Protein 6WZW (pdb70)

Solvent-accessible surface area: 12242 Å² total; per-residue (Å²): 131,94,166,111,44,57,35,132,152,23,217,61,14,52,84,62,78,38,116,3,117,20,81,95,114,9,83,72,11,121,23,170,100,31,154,56,104,116,150,150,4,3,68,122,107,0,81,2,35,124,103,88,2,5,2,25,90,149,47,13,47,0,23,153,26,4,26,0,3,42,1,55,86,99,81,51,27,181,12,35,61,97,35,195,6,156,128,48,56,82,0,2,81,0,110,103,87,6,135,59,44,54,8,0,9,1,5,0,0,8,0,0,14,49,132,45,2,125,81,32,24,126,118,73,1,92,113,59,90,81,34,40,11,2,63,14,53,102,40,30,0,0,0,0,7,104,44,0,11,54,1,15,8,3,22,7,2,5,37,24,19,0,48,17,32,70,4,11,0,121,10,15,49,44,8,0,0,1,3,77,94,101,6,96,63,45,30,32,0,12,10,5,50,77,153,36,18,38,103,28,142,70,160,58,125,12,91,16,73,91,184,125,42,60,32,57,50,32,15,89,146

Nearest PDB structures (foldseek):
  4ypu-assembly1_A  TM=9.896E-01  e=1.079E-40  Homo sapiens
  4ype-assembly1_A  TM=9.722E-01  e=3.535E-40  Homo sapiens
  4ynp-assembly1_A  TM=9.854E-01  e=1.158E-39  Homo sapiens
  4ypa-assembly2_B  TM=9.821E-01  e=1.719E-39  Homo sapiens
  6ine-assembly1_A  TM=9.785E-01  e=3.201E-39  Homo sapiens

Radius of gyration: 18.27 Å; Cα contacts (8 Å, |Δi|>4): 483; chains: 1; bounding box: 40×46×52 Å

GO terms:
  GO:0005634 nucleus (C, TAS)
  GO:0005923 bicellular tight junction (C, TAS)
  GO:0046975 histone H3K36 methyltransferase activity (F, IDA)
  GO:0005654 nucleoplasm (C, TAS)
  GO:0140938 histone H3 methyltransferase activity (F, TAS)
  GO:0005654 nucleoplasm (C, IDA)
  GO:0016604 nuclear body (C, IDA)
  GO:0005634 nucleus (C, IDA)
  GO:0140955 histone H3K36 trimethyltransferase activity (F, EXP)

Organism: Homo sapiens (NCBI:txid9606)

Sequence (221 aa):
GAMAGSYKKIRSNVYVDVKPLSGYEATTCNCKKPDDDTRRKGCVDDCLNRMMIFAECSPNTCPCGEQCCNQRIQRHEWVQCLERRFRAEEKGWGIRTKEPLKAGQFIIEYLGEVVSEQEFRNRMIEQYHNHSDHYCLNLDSGMVIDSYRMGNEARFINHSCDPNCEMQKWSVNGVYRIGLYALKDMPAGTELTYDYNFHSFNVEKQQLCKCGFEKCRGIIGGKS

Foldseek 3Di:
DDDPPDAAEDDAAAEDPDFFFPQDAAAEWPKAADPPLVAAICPDPTPCVVVQAAHDQVHYNHHPRYPRQCVVVQVADPQKDWDQDVVQGIFIFGQAKDFAFDWHGWWYAYKDFPVVVVVCCVVPVVPDPDAFWWCFDPGIIGGRPHYTHPVSRHEAAPDFQWEWDWHHYRRGTTITIGGRGIDGGPGTHHYQCLPIGDCPVDWDADPNPDPPDPGTRNDDD

Structure (mmCIF, N/CA/C/O backbone):
data_6WZW
#
_entry.id   6WZW
#
_cell.length_a   76.277
_cell.length_b   31.998
_cell.length_c   91.160
_cell.angle_alpha   90.000
_cell.angle_beta   102.341
_cell.angle_gamma   90.000
#
_symmetry.space_group_name_H-M   'C 1 2 1'
#
loop_
_entity.id
_entity.type
_entity.pdbx_description
1 polymer 'Histone-lysine N-methyltransferase ASH1L'
2 non-polymer '4-(2-HYDROXYETHYL)-1-PIPERAZINE ETHANESULFONIC ACID'
3 non-polymer S-ADENOSYLMETHIONINE
4 non-polymer 'ZINC ION'
5 non-polymer N-{[3-(3-carbamothioylphenyl)-1-{1-[(trifluoromethyl)sulfonyl]piperidin-4-yl}-1H-indol-6-yl]methyl}azetidine-3-carboxamide
6 water water
#
loop_
_atom_site.group_PDB
_atom_site.id
_atom_site.type_symbol
_atom_site.label_atom_id
_atom_site.label_alt_id
_atom_site.label_comp_id
_atom_site.label_asym_id
_atom_site.label_entity_id
_atom_site.label_seq_id
_atom_site.pdbx_PDB_ins_code
_atom_site.Cartn_x
_atom_site.Cartn_y
_atom_site.Cartn_z
_atom_site.occupancy
_atom_site.B_iso_or_equiv
_atom_site.auth_seq_id
_atom_site.auth_comp_id
_atom_site.auth_asym_id
_atom_site.auth_atom_id
_atom_site.pdbx_PDB_model_num
ATOM 1 N N . GLY A 1 1 ? 14.87437 -26.71125 16.32779 1.000 22.36101 2063 GLY A N 1
ATOM 2 C CA . GLY A 1 1 ? 14.64807 -25.28694 16.16610 1.000 26.45170 2063 GLY A CA 1
ATOM 3 C C . GLY A 1 1 ? 13.53731 -24.77863 17.05631 1.000 26.76200 2063 GLY A C 1
ATOM 4 O O . GLY A 1 1 ? 12.89441 -25.55905 17.75998 1.000 23.61761 2063 GLY A O 1
ATOM 5 N N . ALA A 1 2 ? 13.31644 -23.46731 17.02509 1.000 29.12302 2064 ALA A N 1
ATOM 6 C CA . ALA A 1 2 ? 12.27008 -22.84647 17.82198 1.000 24.76429 2064 ALA A CA 1
ATOM 7 C C . ALA A 1 2 ? 10.90246 -23.04811 17.17643 1.000 30.29177 2064 ALA A C 1
ATOM 8 O O . ALA A 1 2 ? 10.76919 -23.12327 15.94665 1.000 26.59924 2064 ALA A O 1
ATOM 10 N N . MET A 1 3 ? 9.87699 -23.13969 18.01968 1.000 25.32948 2065 MET A N 1
ATOM 11 C CA . MET A 1 3 ? 8.52384 -23.26046 17.50155 1.000 28.86946 2065 MET A CA 1
ATOM 12 C C . MET A 1 3 ? 8.05669 -21.92729 16.93336 1.000 29.24099 2065 MET A C 1
ATOM 13 O O . MET A 1 3 ? 8.53648 -20.85673 17.31439 1.000 24.77799 2065 MET A O 1
ATOM 18 N N . ALA A 1 4 ? 7.10120 -22.00749 16.00851 1.000 25.83880 2066 ALA A N 1
ATOM 19 C CA . ALA A 1 4 ? 6.57609 -20.81101 15.36723 1.000 27.65794 2066 ALA A CA 1
ATOM 20 C C . ALA A 1 4 ? 6.02212 -19.83598 16.39660 1.000 31.88515 2066 ALA A C 1
ATOM 21 O O . ALA A 1 4 ? 5.32961 -20.22410 17.34286 1.000 32.49857 2066 ALA A O 1
ATOM 23 N N . GLY A 1 5 ? 6.33340 -18.55631 16.20333 1.000 30.76919 2067 GLY A N 1
ATOM 24 C CA . GLY A 1 5 ? 5.92396 -17.54191 17.14675 1.000 36.62092 2067 GLY A CA 1
ATOM 25 C C . GLY A 1 5 ? 6.64089 -17.57734 18.47468 1.000 34.34581 2067 GLY A C 1
ATOM 26 O O . GLY A 1 5 ? 6.19690 -16.91164 19.41627 1.000 36.71152 2067 GLY A O 1
ATOM 27 N N . SER A 1 6 ? 7.72619 -18.34286 18.58959 1.000 36.89881 2068 SER A N 1
ATOM 28 C CA . SER A 1 6 ? 8.47141 -18.37959 19.83836 1.000 30.42674 2068 SER A CA 1
ATOM 29 C C . SER A 1 6 ? 9.13526 -17.03802 20.09404 1.000 28.71380 2068 SER A C 1
ATOM 30 O O . SER A 1 6 ? 9.53644 -16.32635 19.16817 1.000 28.22104 2068 SER A O 1
ATOM 33 N N . TYR A 1 7 ? 9.24918 -16.70009 21.37302 1.000 22.11639 2069 TYR A N 1
ATOM 34 C CA . TYR A 1 7 ? 10.02151 -15.54643 21.79249 1.000 19.82895 2069 TYR A CA 1
ATOM 35 C C . TYR A 1 7 ? 10.33123 -15.73444 23.26790 1.000 17.68602 2069 TYR A C 1
ATOM 36 O O . TYR A 1 7 ? 9.62264 -16.44833 23.98171 1.000 21.00831 2069 TYR A O 1
ATOM 45 N N . LYS A 1 8 ? 11.40989 -15.10461 23.71285 1.000 14.44343 2070 LYS A N 1
ATOM 46 C CA . LYS A 1 8 ? 11.77273 -15.16065 25.12131 1.000 14.29639 2070 LYS A CA 1
ATOM 47 C C . LYS A 1 8 ? 10.96963 -14.11525 25.88776 1.000 20.06260 2070 LYS A C 1
ATOM 48 O O . LYS A 1 8 ? 11.04786 -12.92151 25.58374 1.000 16.71760 2070 LYS A O 1
ATOM 54 N N . LYS A 1 9 ? 10.18851 -14.55153 26.86948 1.000 18.98867 2071 LYS A N 1
ATOM 55 C CA . LYS A 1 9 ? 9.42589 -13.61080 27.67792 1.000 17.04227 2071 LYS A CA 1
ATOM 56 C C . LYS A 1 9 ? 10.34496 -12.99587 28.72451 1.000 15.91264 2071 LYS A C 1
ATOM 57 O O . LYS A 1 9 ? 10.90722 -13.71454 29.55768 1.000 18.48563 2071 LYS A O 1
ATOM 63 N N . ILE A 1 10 ? 10.50550 -11.67330 28.68401 1.000 14.73384 2072 ILE A N 1
ATOM 64 C CA . ILE A 1 10 ? 11.36956 -10.96961 29.62313 1.000 13.73952 2072 ILE A CA 1
ATOM 65 C C . ILE A 1 10 ? 10.51560 -10.11512 30.55090 1.000 15.80147 2072 ILE A C 1
ATOM 66 O O . ILE A 1 10 ? 9.34143 -9.84425 30.29190 1.000 12.83229 2072 ILE A O 1
ATOM 71 N N . ARG A 1 11 ? 11.11476 -9.71078 31.67662 1.000 15.41124 2073 ARG A N 1
ATOM 72 C CA . ARG A 1 11 ? 10.38469 -8.93005 32.66123 1.000 12.98916 2073 ARG A CA 1
ATOM 73 C C . ARG A 1 11 ? 10.61269 -7.43573 32.52490 1.000 12.46905 2073 ARG A C 1
ATOM 74 O O . ARG A 1 11 ? 9.78179 -6.65833 32.99983 1.000 16.03295 2073 ARG A O 1
ATOM 82 N N . SER A 1 12 ? 11.72973 -7.02866 31.92597 1.000 15.03833 2074 SER A N 1
ATOM 83 C CA . SER A 1 12 ? 12.03439 -5.62563 31.68641 1.000 16.29752 2074 SER A CA 1
ATOM 84 C C . SER A 1 12 ? 13.01218 -5.56637 30.52369 1.000 17.94596 2074 SER A C 1
ATOM 85 O O . SER A 1 12 ? 13.54489 -6.59180 30.08686 1.000 17.36525 2074 SER A O 1
ATOM 88 N N . ASN A 1 13 ? 13.23548 -4.35335 30.01550 1.000 10.98249 2075 ASN A N 1
ATOM 89 C CA . ASN A 1 13 ? 14.02789 -4.20102 28.80010 1.000 13.74241 2075 ASN A CA 1
ATOM 90 C C . ASN A 1 13 ? 15.44024 -4.74311 28.98256 1.000 13.90528 2075 ASN A C 1
ATOM 91 O O . ASN A 1 13 ? 16.03641 -4.63472 30.05872 1.000 15.37039 2075 ASN A O 1
ATOM 96 N N . VAL A 1 14 ? 15.96151 -5.34501 27.92061 1.000 12.37217 2076 VAL A N 1
ATOM 97 C CA . VAL A 1 14 ? 17.33050 -5.84483 27.86168 1.000 12.42801 2076 VAL A CA 1
ATOM 98 C C . VAL A 1 14 ? 18.16133 -4.84103 27.07572 1.000 15.33836 2076 VAL A C 1
ATOM 99 O O . VAL A 1 14 ? 17.87700 -4.57115 25.90274 1.000 16.07165 2076 VAL A O 1
ATOM 103 N N . TYR A 1 15 ? 19.19100 -4.28694 27.70520 1.000 16.96206 2077 TYR A N 1
ATOM 104 C CA . TYR A 1 15 ? 20.03199 -3.28437 27.05990 1.000 16.16949 2077 TYR A CA 1
ATOM 105 C C . TYR A 1 15 ? 21.17052 -3.99051 26.33973 1.000 15.56464 2077 TYR A C 1
ATOM 106 O O . TYR A 1 15 ? 21.94673 -4.72029 26.96177 1.000 18.40534 2077 TYR A O 1
ATOM 115 N N . VAL A 1 16 ? 21.23606 -3.81573 25.01836 1.000 14.52796 2078 VAL A N 1
ATOM 116 C CA . VAL A 1 16 ? 22.23543 -4.51360 24.22452 1.000 16.89752 2078 VAL A CA 1
ATOM 117 C C . VAL A 1 16 ? 23.46587 -3.62948 24.09287 1.000 19.51598 2078 VAL A C 1
ATOM 118 O O . VAL A 1 16 ? 24.37226 -3.69627 24.92928 1.000 22.01742 2078 VAL A O 1
ATOM 122 N N . ASP A 1 17 ? 23.51258 -2.78684 23.06220 1.000 17.83184 2079 ASP A N 1
ATOM 123 C CA . ASP A 1 17 ? 24.66587 -1.91787 22.86722 1.000 22.77816 2079 ASP A CA 1
ATOM 124 C C . ASP A 1 17 ? 24.38774 -0.46428 23.22548 1.000 23.41534 2079 ASP A C 1
ATOM 125 O O . ASP A 1 17 ? 25.28958 0.37020 23.10786 1.000 26.15730 2079 ASP A O 1
ATOM 130 N N . VAL A 1 18 ? 23.17841 -0.14167 23.68056 1.000 19.90963 2080 VAL A N 1
ATOM 131 C CA . VAL A 1 18 ? 22.85341 1.19528 24.16774 1.000 24.03242 2080 VAL A CA 1
ATOM 132 C C . VAL A 1 18 ? 21.93806 1.06632 25.37699 1.000 21.39598 2080 VAL A C 1
ATOM 133 O O 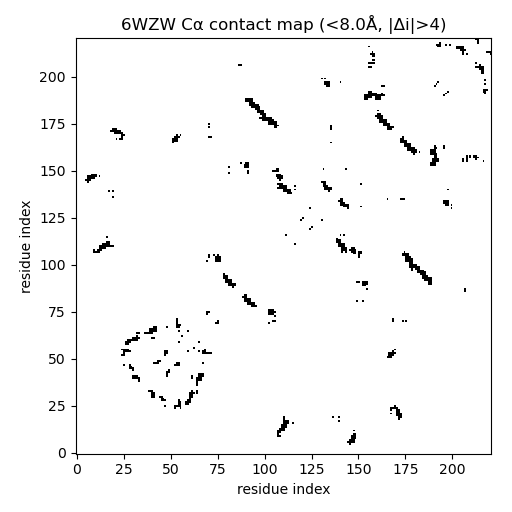. VAL A 1 18 ? 21.20862 0.08193 25.52959 1.000 19.84620 2080 VAL A O 1
ATOM 137 N N . LYS A 1 19 ? 21.97974 2.07223 26.24401 1.000 22.95495 2081 LYS A N 1
ATOM 138 C CA . LYS A 1 19 ? 21.03289 2.17457 27.33469 1.000 23.42884 2081 LYS A CA 1
ATOM 139 C C . LYS A 1 19 ? 20.34823 3.53058 27.24427 1.000 19.06350 2081 LYS A C 1
ATOM 140 O O . LYS A 1 19 ? 21.03461 4.55832 27.15050 1.000 21.44926 2081 LYS A O 1
ATOM 146 N N . PRO A 1 20 ? 19.01407 3.57611 27.23745 1.000 18.06106 2082 PRO A N 1
ATOM 147 C CA . PRO A 1 20 ? 18.29176 4.82772 26.94754 1.000 17.60586 2082 PRO A CA 1
ATOM 148 C C . PRO A 1 20 ? 18.19313 5.74515 28.16147 1.000 18.43848 2082 PRO A C 1
ATOM 149 O O . PRO A 1 20 ? 17.10452 6.08847 28.63991 1.000 14.02618 2082 PRO A O 1
ATOM 153 N N . LEU A 1 21 ? 19.34766 6.16075 28.66739 1.000 15.10034 2083 LEU A N 1
ATOM 154 C CA . LEU A 1 21 ? 19.36139 7.10695 29.77207 1.000 18.46384 2083 LEU A CA 1
ATOM 155 C C . LEU A 1 21 ? 18.65243 8.39234 29.36419 1.000 19.24308 2083 LEU A C 1
ATOM 156 O O . LEU A 1 21 ? 18.82970 8.89542 28.25085 1.000 22.18804 2083 LEU A O 1
ATOM 161 N N . SER A 1 22 ? 17.80934 8.89956 30.26218 1.000 13.82971 2084 SER A N 1
ATOM 162 C CA . SER A 1 22 ? 17.04367 10.10777 29.99705 1.000 16.45919 2084 SER A CA 1
ATOM 163 C C . SER A 1 22 ? 17.77987 11.37184 30.39206 1.000 19.22342 2084 SER A C 1
ATOM 164 O O . SER A 1 22 ? 17.41188 12.45821 29.92375 1.000 21.37941 2084 SER A O 1
ATOM 167 N N . GLY A 1 23 ? 18.78716 11.26001 31.25890 1.000 17.90777 2085 GLY A N 1
ATOM 168 C CA . GLY A 1 23 ? 19.48535 12.41106 31.78504 1.000 22.46517 2085 GLY A CA 1
ATOM 169 C C . GLY A 1 23 ? 18.75214 13.15062 32.87793 1.000 24.25595 2085 GLY A C 1
ATOM 170 O O . GLY A 1 23 ? 19.23209 14.20254 33.31963 1.000 27.89921 2085 GLY A O 1
ATOM 171 N N . TYR A 1 24 ? 17.60918 12.64039 33.33567 1.000 19.94753 2086 TYR A N 1
ATOM 172 C CA . TYR A 1 24 ? 16.77719 13.34882 34.29825 1.000 15.64667 2086 TYR A CA 1
ATOM 173 C C . TYR A 1 24 ? 16.31730 12.40985 35.40129 1.000 17.70295 2086 TYR A C 1
ATOM 174 O O . TYR A 1 24 ? 15.94005 11.26493 35.13901 1.000 18.83462 2086 TYR A O 1
ATOM 183 N N . GLU A 1 25 ? 16.34468 12.90864 36.63068 1.000 18.60977 2087 GLU A N 1
ATOM 184 C CA . GLU A 1 25 ? 15.75586 12.23035 37.77781 1.000 19.33798 2087 GLU A CA 1
ATOM 185 C C . GLU A 1 25 ? 14.73900 13.17105 38.40321 1.000 16.95568 2087 GLU A C 1
ATOM 186 O O . GLU A 1 25 ? 15.08353 14.29633 38.78115 1.000 17.20374 2087 GLU A O 1
ATOM 192 N N . ALA A 1 26 ? 13.49273 12.72336 38.49174 1.000 13.20980 2088 ALA A N 1
ATOM 193 C CA . ALA A 1 26 ? 12.45732 13.54630 39.08979 1.000 12.39082 2088 ALA A CA 1
ATOM 194 C C . ALA A 1 26 ? 12.73540 13.72329 40.57119 1.000 11.87120 2088 ALA A C 1
ATOM 195 O O . ALA A 1 26 ? 13.22443 12.80426 41.23723 1.000 13.99074 2088 ALA A O 1
ATOM 197 N N . THR A 1 27 ? 12.43111 14.90862 41.08387 1.000 11.70111 2089 THR A N 1
ATOM 198 C CA . THR A 1 27 ? 12.52977 15.16153 42.52011 1.000 10.86984 2089 THR A CA 1
ATOM 199 C C . THR A 1 27 ? 11.15322 15.60439 43.01996 1.000 11.06383 2089 THR A C 1
ATOM 200 O O . THR A 1 27 ? 10.14882 15.44954 42.32541 1.000 17.25637 2089 THR A O 1
ATOM 204 N N . THR A 1 28 ? 11.10359 16.15226 44.23671 1.000 9.90414 2090 THR A N 1
ATOM 205 C CA . THR A 1 28 ? 9.81455 16.42780 44.86845 1.000 10.95315 2090 THR A CA 1
ATOM 206 C C . THR A 1 28 ? 8.98457 17.38193 44.02220 1.000 12.74729 2090 THR A C 1
ATOM 207 O O . THR A 1 28 ? 9.46663 18.43871 43.61113 1.000 13.13343 2090 THR A O 1
ATOM 211 N N . CYS A 1 29 ? 7.72770 17.00261 43.77400 1.000 14.02073 2091 CYS A N 1
ATOM 212 C CA . CYS A 1 29 ? 6.75207 17.83053 43.08251 1.000 15.72918 2091 CYS A CA 1
ATOM 213 C C . CYS A 1 29 ? 6.01469 18.71313 44.08763 1.000 14.92376 2091 CYS A C 1
ATOM 214 O O . CYS A 1 29 ? 6.31326 18.71642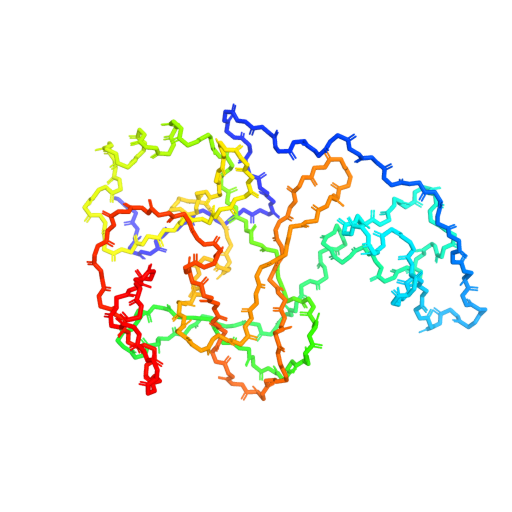 45.28465 1.000 16.74523 2091 CYS A O 1
ATOM 217 N N . ASN A 1 30 ? 5.02552 19.46724 43.59820 1.000 18.63900 2092 ASN A N 1
ATOM 218 C CA . ASN A 1 30 ? 4.24904 20.38089 44.43042 1.000 19.65810 2092 ASN A CA 1
ATOM 219 C C . ASN A 1 30 ? 2.90895 19.79832 44.86097 1.000 19.79955 2092 ASN A C 1
ATOM 220 O O . ASN A 1 30 ? 2.05327 20.53748 45.35017 1.000 19.25258 2092 ASN A O 1
ATOM 225 N N . CYS A 1 31 ? 2.71066 18.49429 44.70316 1.000 13.96948 2093 CYS A N 1
ATOM 226 C CA . CYS A 1 31 ? 1.45148 17.86904 45.07804 1.000 12.71206 2093 CYS A CA 1
ATOM 227 C C . CYS A 1 31 ? 1.34095 17.73644 46.59258 1.000 14.56404 2093 CYS A C 1
ATOM 228 O O . CYS A 1 31 ? 2.33462 17.76486 47.31971 1.000 19.56435 2093 CYS A O 1
ATOM 231 N N . LYS A 1 32 ? 0.10005 17.60383 47.06354 1.000 15.70887 2094 LYS A N 1
ATOM 232 C CA . LYS A 1 32 ? -0.19842 17.35113 48.46598 1.000 19.14174 2094 LYS A CA 1
ATOM 233 C C . LYS A 1 32 ? -0.83678 15.97325 48.61583 1.000 20.60949 2094 LYS A C 1
ATOM 234 O O . LYS A 1 32 ? -1.72895 15.60602 47.84290 1.000 19.87843 2094 LYS A O 1
ATOM 240 N N . LYS A 1 33 ? -0.37565 15.21438 49.60945 1.000 21.86230 2095 LYS A N 1
ATOM 241 C CA . LYS A 1 33 ? -0.89796 13.86921 49.84290 1.000 19.33664 2095 LYS A CA 1
ATOM 242 C C . LYS A 1 33 ? -2.31150 13.93700 50.40631 1.000 21.86275 2095 LYS A C 1
ATOM 243 O O . LYS A 1 33 ? -2.52497 14.57789 51.44816 1.000 21.55266 2095 LYS A O 1
ATOM 249 N N . PRO A 1 34 ? -3.29205 13.28980 49.78084 1.000 19.15923 2096 PRO A N 1
ATOM 250 C CA . PRO A 1 34 ? -4.65008 13.28832 50.33917 1.000 21.09025 2096 PRO A CA 1
ATOM 251 C C . PRO A 1 34 ? -4.68085 12.65564 51.72280 1.000 25.30031 2096 PRO A C 1
ATOM 252 O O . PRO A 1 34 ? -4.00363 11.65884 51.98631 1.000 23.48318 2096 PRO A O 1
ATOM 256 N N . ASP A 1 35 ? -5.47096 13.25774 52.61760 1.000 25.82128 2097 ASP A N 1
ATOM 257 C CA . ASP A 1 35 ? -5.55818 12.74506 53.98266 1.000 27.38177 2097 ASP A CA 1
ATOM 258 C C . ASP A 1 35 ? -6.26377 11.39640 54.01606 1.000 25.69476 2097 ASP A C 1
ATOM 259 O O . ASP A 1 35 ? -5.88013 10.50459 54.78288 1.000 36.58087 2097 ASP A O 1
ATOM 264 N N . ASP A 1 36 ? -7.29711 11.23566 53.19768 1.000 27.65971 2098 ASP A N 1
ATOM 265 C CA . ASP A 1 36 ? -7.93399 9.94094 52.98363 1.000 29.31675 2098 ASP A CA 1
ATOM 266 C C . ASP A 1 36 ? -7.01426 9.09076 52.11305 1.000 32.43784 2098 ASP A C 1
ATOM 267 O O . ASP A 1 36 ? -6.85162 9.36602 50.92122 1.000 29.09281 2098 ASP A O 1
ATOM 272 N N . ASP A 1 37 ? -6.40834 8.05463 52.69025 1.000 32.43315 2099 ASP A N 1
ATOM 273 C CA . ASP A 1 37 ? -5.35491 7.36765 51.95473 1.000 28.11620 2099 ASP A CA 1
ATOM 274 C C . ASP A 1 37 ? -5.88934 6.39121 50.91506 1.000 30.09393 2099 ASP A C 1
ATOM 275 O O . ASP A 1 37 ? -5.09461 5.68708 50.28756 1.000 28.68321 2099 ASP A O 1
ATOM 280 N N . THR A 1 38 ? -7.20323 6.32376 50.71507 1.000 27.38964 2100 THR A N 1
ATOM 281 C CA . THR A 1 38 ? -7.74552 5.62797 49.55676 1.000 29.42068 2100 THR A CA 1
ATOM 282 C C . THR A 1 38 ? -7.80239 6.52231 48.32531 1.000 27.72405 2100 THR A C 1
ATOM 283 O O . THR A 1 38 ? -8.16803 6.04861 47.24428 1.000 27.76451 2100 THR A O 1
ATOM 287 N N . ARG A 1 39 ? -7.43371 7.79388 48.45358 1.000 28.28467 2101 ARG A N 1
ATOM 288 C CA A ARG A 1 39 ? -7.49007 8.74006 47.34915 0.554 24.67330 2101 ARG A CA 1
ATOM 289 C CA B ARG A 1 39 ? -7.49155 8.73758 47.34821 0.446 24.68140 2101 ARG A CA 1
ATOM 290 C C . ARG A 1 39 ? -6.11019 8.92754 46.73248 1.000 22.25631 2101 ARG A C 1
ATOM 291 O O . ARG A 1 39 ? -5.11068 9.06037 47.44671 1.000 23.31213 2101 ARG A O 1
ATOM 306 N N . LYS A 1 40 ? -6.06715 8.94396 45.40157 1.000 23.37184 2102 LYS A N 1
ATOM 307 C CA . LYS A 1 40 ? -4.81219 9.08355 44.67497 1.000 19.39287 2102 LYS A CA 1
ATOM 308 C C . LYS A 1 40 ? -4.26830 10.50306 44.78890 1.000 23.47554 2102 LYS A C 1
ATOM 309 O O . LYS A 1 40 ? -5.02596 11.47678 44.79421 1.000 21.24031 2102 LYS A O 1
ATOM 315 N N . GLY A 1 41 ? -2.94108 10.61487 44.87090 1.000 19.30860 2103 GLY A N 1
ATOM 316 C CA . GLY A 1 41 ? -2.24838 11.87885 44.74827 1.000 17.91801 2103 GLY A CA 1
ATOM 317 C C . GLY A 1 41 ? -1.43156 11.90321 43.45978 1.000 17.89005 2103 GLY A C 1
ATOM 318 O O . GLY A 1 41 ? -1.31841 10.90382 42.75618 1.000 13.40357 2103 GLY A O 1
ATOM 319 N N . CYS A 1 42 ? -0.84936 13.07082 43.16679 1.000 16.81582 2104 CYS A N 1
ATOM 320 C CA . CYS A 1 42 ? -0.09695 13.29393 41.91932 1.000 13.41081 2104 CYS A CA 1
ATOM 321 C C . CYS A 1 42 ? -0.94545 12.99365 40.68606 1.000 20.09075 2104 CYS A C 1
ATOM 322 O O . CYS A 1 42 ? -0.56049 12.21868 39.80907 1.000 14.15746 2104 CYS A O 1
ATOM 325 N N . VAL A 1 43 ? -2.10642 13.63575 40.61701 1.000 16.55437 2105 VAL A N 1
ATOM 326 C CA . VAL A 1 43 ? -3.01715 13.46314 39.49463 1.000 15.72135 2105 VAL A CA 1
ATOM 327 C C . VAL A 1 43 ? -2.64162 14.42450 38.36866 1.000 16.75363 2105 VAL A C 1
ATOM 328 O O . VAL A 1 43 ? -1.45349 14.62805 38.07863 1.000 15.65802 2105 VAL A O 1
ATOM 332 N N . ASP A 1 44 ? -3.63840 15.00271 37.69884 1.000 17.61605 2106 ASP A N 1
ATOM 333 C CA . ASP A 1 44 ? -3.36800 15.61856 36.40246 1.000 20.99823 2106 ASP A CA 1
ATOM 334 C C . ASP A 1 44 ? -2.44121 16.82651 36.49989 1.000 21.86482 2106 ASP A C 1
ATOM 335 O O . ASP A 1 44 ? -1.70495 17.10252 35.54515 1.000 23.61828 2106 ASP A O 1
ATOM 340 N N . ASP A 1 45 ? -2.43166 17.53255 37.63114 1.000 20.95948 2107 ASP A N 1
ATOM 341 C CA . ASP A 1 45 ? -1.62209 18.73841 37.78792 1.000 22.84688 2107 ASP A CA 1
ATOM 342 C C . ASP A 1 45 ? -0.23577 18.48302 38.39271 1.000 22.47484 2107 ASP A C 1
ATOM 343 O O . ASP A 1 45 ? 0.46984 19.44380 38.71660 1.000 23.96863 2107 ASP A O 1
ATOM 348 N N . CYS A 1 46 ? 0.17679 17.22648 38.54447 1.000 15.30740 2108 CYS A N 1
ATOM 349 C CA . CYS A 1 46 ? 1.51120 16.93940 39.04953 1.000 14.57239 2108 CYS A CA 1
ATOM 350 C C . CYS A 1 46 ? 2.57441 17.42789 38.06916 1.000 15.90707 2108 CYS A C 1
ATOM 351 O O . CYS A 1 46 ? 2.54994 17.08384 36.88503 1.000 14.41428 2108 CYS A O 1
ATOM 354 N N . LEU A 1 47 ? 3.51764 18.23639 38.55964 1.000 14.87304 2109 LEU A N 1
ATOM 355 C CA . LEU A 1 47 ? 4.49905 18.81929 37.64529 1.000 16.62772 2109 LEU A CA 1
ATOM 356 C C . LEU A 1 47 ? 5.41745 17.76477 37.04278 1.000 18.16830 2109 LEU A C 1
ATOM 357 O O . LEU A 1 47 ? 5.92720 17.95837 35.93561 1.000 15.53071 2109 LEU A O 1
ATOM 362 N N . ASN A 1 48 ? 5.65418 16.65048 37.74535 1.000 12.93736 2110 ASN A N 1
ATOM 363 C CA . ASN A 1 48 ? 6.43041 15.58067 37.12722 1.000 12.59352 2110 ASN A CA 1
ATOM 364 C C . ASN A 1 48 ? 5.64288 14.90289 36.01167 1.000 12.53244 2110 ASN A C 1
ATOM 365 O O . ASN A 1 48 ? 6.17853 14.65566 34.92526 1.000 13.36403 2110 ASN A O 1
ATOM 370 N N . ARG A 1 49 ? 4.36380 14.61441 36.25864 1.000 11.18794 2111 ARG A N 1
ATOM 371 C CA . ARG A 1 49 ? 3.51657 14.02219 35.23645 1.000 11.49511 2111 ARG A CA 1
ATOM 372 C C . ARG A 1 49 ? 3.47402 14.89651 33.99313 1.000 12.08421 2111 ARG A C 1
ATOM 373 O O . ARG A 1 49 ? 3.45639 14.39223 32.86017 1.000 11.40115 2111 ARG A O 1
ATOM 381 N N . MET A 1 50 ? 3.49479 16.21273 34.18018 1.000 13.11656 2112 MET A N 1
ATOM 382 C CA A MET A 1 50 ? 3.34421 17.06717 33.01539 0.493 13.37980 2112 MET A CA 1
ATOM 383 C CA B MET A 1 50 ? 3.37250 17.14280 33.06107 0.507 13.38485 2112 MET A CA 1
ATOM 384 C C . MET A 1 50 ? 4.60291 17.15845 32.16092 1.000 13.32384 2112 MET A C 1
ATOM 385 O O . MET A 1 50 ? 4.51443 17.64537 31.02536 1.000 16.39321 2112 MET A O 1
ATOM 394 N N . ILE A 1 51 ? 5.74595 16.65351 32.62783 1.000 12.59646 2113 ILE A N 1
ATOM 395 C CA . ILE A 1 51 ? 6.92777 16.52005 31.77222 1.000 12.57521 2113 ILE A CA 1
ATOM 396 C C . ILE A 1 51 ? 7.20713 15.05368 31.43168 1.000 14.72844 2113 ILE A C 1
ATOM 397 O O . ILE A 1 51 ? 8.31513 14.71236 30.99887 1.000 13.22274 2113 ILE A O 1
ATOM 402 N N . PHE A 1 52 ? 6.20831 14.18796 31.606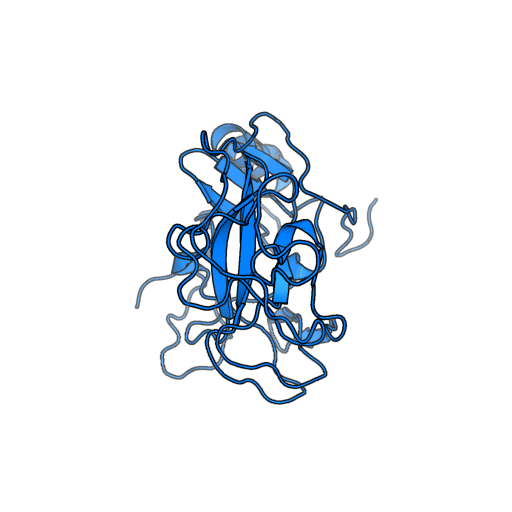15 1.000 13.16778 2114 PHE A N 1
ATOM 403 C CA . PHE A 1 52 ? 6.34293 12.75065 31.34587 1.000 13.90609 2114 PHE A CA 1
ATOM 404 C C . PHE A 1 52 ? 7.53185 12.16358 32.10259 1.000 14.47632 2114 PHE A C 1
ATOM 405 O O . PHE A 1 52 ? 8.30503 11.35078 31.58416 1.000 13.85065 2114 PHE A O 1
ATOM 413 N N . ALA A 1 53 ? 7.68739 12.59289 33.35061 1.000 11.13396 2115 ALA A N 1
ATOM 414 C CA . ALA A 1 53 ? 8.60312 11.96660 34.28718 1.000 14.68564 2115 ALA A CA 1
ATOM 415 C C . ALA A 1 53 ? 7.77553 11.32462 35.38825 1.000 12.42000 2115 ALA A C 1
ATOM 416 O O . ALA A 1 53 ? 6.93125 11.99077 35.99353 1.000 15.90267 2115 ALA A O 1
ATOM 418 N N . GLU A 1 54 ? 7.98600 10.03071 35.62175 1.000 12.34255 2116 GLU A N 1
ATOM 419 C CA . GLU A 1 54 ? 7.38100 9.40937 36.79192 1.000 11.26653 2116 GLU A CA 1
ATOM 420 C C . GLU A 1 54 ? 8.09248 9.88370 38.05155 1.000 13.47624 2116 GLU A C 1
ATOM 421 O O . GLU A 1 54 ? 9.30264 10.12062 38.05484 1.000 14.80000 2116 GLU A O 1
ATOM 427 N N . CYS A 1 55 ? 7.32255 10.02349 39.12779 1.000 11.52613 2117 CYS A N 1
ATOM 428 C CA . CYS A 1 55 ? 7.87833 10.47629 40.39786 1.000 14.65180 2117 CYS A CA 1
ATOM 429 C C . CYS A 1 55 ? 8.92576 9.49002 40.90667 1.000 13.59546 2117 CYS A C 1
ATOM 430 O O . CYS A 1 55 ? 8.92697 8.30324 40.55744 1.000 14.35722 2117 CYS A O 1
ATOM 433 N N . SER A 1 56 ? 9.85088 10.01092 41.75395 1.000 14.57210 2118 SER A N 1
ATOM 434 C CA . SER A 1 56 ? 10.82808 9.16121 42.43207 1.000 15.01248 2118 SER A CA 1
ATOM 435 C C . SER A 1 56 ? 10.33437 8.87548 43.83451 1.000 13.98905 2118 SER A C 1
ATOM 436 O O . SER A 1 56 ? 9.92814 9.81049 44.53396 1.000 13.86082 2118 SER A O 1
ATOM 439 N N . PRO A 1 57 ? 10.31697 7.61615 44.27835 1.000 13.29892 2119 PRO A N 1
ATOM 440 C CA . PRO A 1 57 ? 9.66343 7.30699 45.56093 1.000 14.34145 2119 PRO A CA 1
ATOM 441 C C . PRO A 1 57 ? 10.36282 7.88122 46.77741 1.000 13.34407 2119 PRO A C 1
ATOM 442 O O . PRO A 1 57 ? 9.70554 8.05713 47.80914 1.000 13.29454 2119 PRO A O 1
ATOM 446 N N . ASN A 1 58 ? 11.65380 8.19092 46.71950 1.000 12.06294 2120 ASN A N 1
ATOM 447 C CA . ASN A 1 58 ? 12.25440 8.74809 47.92999 1.000 12.85599 2120 ASN A CA 1
ATOM 448 C C . ASN A 1 58 ? 11.85154 10.19866 48.15150 1.000 16.25487 2120 ASN A C 1
ATOM 449 O O . ASN A 1 58 ? 11.98467 10.70335 49.27036 1.000 14.71875 2120 ASN A O 1
ATOM 454 N N . THR A 1 59 ? 11.31962 10.86109 47.12681 1.000 12.56082 2121 THR A N 1
ATOM 455 C CA . THR A 1 59 ? 11.05290 12.28766 47.18460 1.000 12.26382 2121 THR A CA 1
ATOM 456 C C . THR A 1 59 ? 9.59339 12.67025 46.95651 1.000 15.93618 2121 THR A C 1
ATOM 457 O O . THR A 1 59 ? 9.22790 13.80187 47.27112 1.000 13.73023 2121 THR A O 1
ATOM 461 N N . CYS A 1 60 ? 8.74384 11.78000 46.44386 1.000 12.94106 2122 CYS A N 1
ATOM 462 C CA . CYS A 1 60 ? 7.36763 12.19403 46.14974 1.000 12.29092 2122 CYS A CA 1
ATOM 463 C C . CYS A 1 60 ? 6.60363 12.43887 47.45203 1.000 16.13603 2122 CYS A C 1
ATOM 464 O O . CYS A 1 60 ? 6.66136 11.61500 48.37124 1.000 12.43657 2122 CYS A O 1
ATOM 467 N N . PRO A 1 61 ? 5.90310 13.57555 47.56524 1.000 15.25085 2123 PRO A N 1
ATOM 468 C CA . PRO A 1 61 ? 5.15399 13.86773 48.80074 1.000 15.07721 2123 PRO A CA 1
ATOM 469 C C . PRO A 1 61 ? 3.94319 12.97311 49.01934 1.000 14.12805 2123 PRO A C 1
ATOM 470 O O . PRO A 1 61 ? 3.42454 12.93314 50.14536 1.000 17.44602 2123 PRO A O 1
ATOM 474 N N . CYS A 1 62 ? 3.49140 12.23701 48.00570 1.000 12.87752 2124 CYS A N 1
ATOM 475 C CA . CYS A 1 62 ? 2.29814 11.41146 48.12636 1.000 11.19898 2124 CYS A CA 1
ATOM 476 C C . CYS A 1 62 ? 2.59918 9.96251 48.48345 1.000 11.96775 2124 CYS A C 1
ATOM 477 O O . CYS A 1 62 ? 1.65882 9.20531 48.74152 1.000 13.81807 2124 CYS A O 1
ATOM 480 N N . GLY A 1 63 ? 3.86612 9.55920 48.49138 1.000 12.81193 2125 GLY A N 1
ATOM 481 C CA . GLY A 1 63 ? 4.20728 8.23449 48.98529 1.000 13.49735 2125 GLY A CA 1
ATOM 482 C C . GLY A 1 63 ? 3.47650 7.14772 48.22179 1.000 17.07055 2125 GLY A C 1
ATOM 483 O O . GLY A 1 63 ? 3.41820 7.15498 46.98685 1.000 13.12487 2125 GLY A O 1
ATOM 484 N N . GLU A 1 64 ? 2.89061 6.20518 48.96436 1.000 13.87371 2126 GLU A N 1
ATOM 485 C CA . GLU A 1 64 ? 2.22157 5.06861 48.33898 1.000 14.25579 2126 GLU A CA 1
ATOM 486 C C . GLU A 1 64 ? 0.95513 5.46848 47.57979 1.000 18.01118 2126 GLU A C 1
ATOM 487 O O . GLU A 1 64 ? 0.48132 4.69739 46.73299 1.000 16.64309 2126 GLU A O 1
ATOM 493 N N . GLN A 1 65 ? 0.41396 6.66512 47.82959 1.000 14.25643 2127 GLN A N 1
ATOM 494 C CA . GLN A 1 65 ? -0.77034 7.14984 47.13647 1.000 17.09764 2127 GLN A CA 1
ATOM 495 C C . GLN A 1 65 ? -0.46227 7.83037 45.80623 1.000 14.96643 2127 GLN A C 1
ATOM 496 O O . GLN A 1 65 ? -1.39624 8.22899 45.10985 1.000 15.68526 2127 GLN A O 1
ATOM 502 N N . CYS A 1 66 ? 0.81223 7.97328 45.43443 1.000 15.18270 2128 CYS A N 1
ATOM 503 C CA . CYS A 1 66 ? 1.16751 8.54823 44.13968 1.000 12.85540 2128 CYS A CA 1
ATOM 504 C C . CYS A 1 66 ? 0.64973 7.67950 43.00068 1.000 12.23557 2128 CYS A C 1
ATOM 505 O O . CYS A 1 66 ? 0.92567 6.48035 42.95159 1.000 15.40978 2128 CYS A O 1
ATOM 508 N N . CYS A 1 67 ? -0.08116 8.28552 42.06214 1.000 11.29745 2129 CYS A N 1
ATOM 509 C CA . CYS A 1 67 ? -0.52975 7.53634 40.89590 1.000 12.45823 2129 CYS A CA 1
ATOM 510 C C . CYS A 1 67 ? 0.24500 7.92711 39.64108 1.000 13.81573 2129 CYS A C 1
ATOM 511 O O . CYS A 1 67 ? -0.16764 7.59261 38.52494 1.000 16.22239 2129 CYS A O 1
ATOM 514 N N . ASN A 1 68 ? 1.40053 8.57039 39.81375 1.000 13.74764 2130 ASN A N 1
ATOM 515 C CA . ASN A 1 68 ? 2.31446 8.90426 38.73155 1.000 11.09550 2130 ASN A CA 1
ATOM 516 C C . ASN A 1 68 ? 3.56138 8.01792 38.75092 1.000 10.85673 2130 ASN A C 1
ATOM 517 O O . ASN A 1 68 ? 4.67089 8.45083 38.41679 1.000 12.22662 2130 ASN A O 1
ATOM 522 N N . GLN A 1 69 ? 3.39827 6.75176 39.12545 1.000 12.96692 2131 GLN A N 1
ATOM 523 C CA . GLN A 1 69 ? 4.49182 5.78328 39.06837 1.000 9.51902 2131 GLN A CA 1
ATOM 524 C C . GLN A 1 69 ? 4.02767 4.49882 38.39820 1.000 11.66155 2131 GLN A C 1
ATOM 525 O O . GLN A 1 69 ? 4.40285 3.39771 38.79697 1.000 11.64772 2131 GLN A O 1
ATOM 531 N N . ARG A 1 70 ? 3.25055 4.63881 37.32078 1.000 11.71452 2132 ARG A N 1
ATOM 532 C CA . ARG A 1 70 ? 2.53366 3.50122 36.74498 1.000 12.52593 2132 ARG A CA 1
ATOM 533 C C . ARG A 1 70 ? 3.47356 2.49188 36.09604 1.000 15.95615 2132 ARG A C 1
ATOM 534 O O . ARG A 1 70 ? 3.28477 1.27242 36.25296 1.000 14.10150 2132 ARG A O 1
ATOM 542 N N . ILE A 1 71 ? 4.48529 2.96720 35.35999 1.000 14.19905 2133 ILE A N 1
ATOM 543 C CA . ILE A 1 71 ? 5.41268 2.04159 34.71254 1.000 12.56670 2133 ILE A CA 1
ATOM 544 C C . ILE A 1 71 ? 6.29156 1.35243 35.75244 1.000 14.90711 2133 ILE A C 1
ATOM 545 O O . ILE A 1 71 ? 6.43763 0.12569 35.74036 1.000 13.54005 2133 ILE A O 1
ATOM 550 N N . GLN A 1 72 ? 6.87451 2.11813 36.68340 1.000 11.97980 2134 GLN 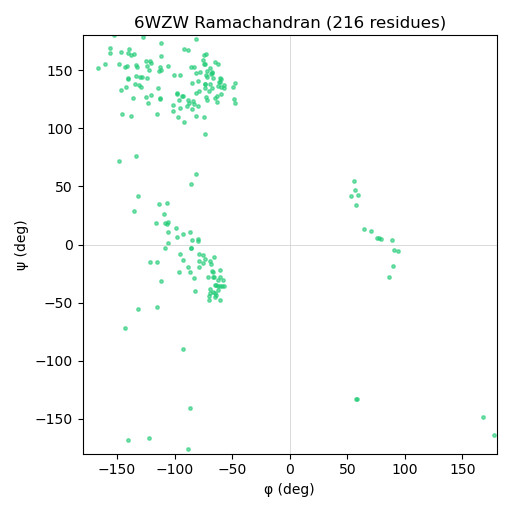A N 1
ATOM 551 C CA . GLN A 1 72 ? 7.82651 1.48656 37.59572 1.000 17.82271 2134 GLN A CA 1
ATOM 552 C C . GLN A 1 72 ? 7.13170 0.57149 38.59497 1.000 13.50411 2134 GLN A C 1
ATOM 553 O O . GLN A 1 72 ? 7.73803 -0.40151 39.05747 1.000 13.78194 2134 GLN A O 1
ATOM 559 N N . ARG A 1 73 ? 5.86995 0.84319 38.92854 1.000 13.65535 2135 ARG A N 1
ATOM 560 C CA . ARG A 1 73 ? 5.11006 -0.05071 39.78975 1.000 14.32606 2135 ARG A CA 1
ATOM 561 C C . ARG A 1 73 ? 4.45687 -1.18806 39.01780 1.000 12.63424 2135 ARG A C 1
ATOM 562 O O . ARG A 1 73 ? 3.70704 -1.97112 39.61809 1.000 13.74417 2135 ARG A O 1
ATOM 570 N N . HIS A 1 74 ? 4.70583 -1.28653 37.70888 1.000 10.92835 2136 HIS A N 1
ATOM 571 C CA . HIS A 1 74 ? 4.24134 -2.43207 36.91790 1.000 13.00855 2136 HIS A CA 1
ATOM 572 C C . HIS A 1 74 ? 2.71716 -2.55753 36.97097 1.000 12.96184 2136 HIS A C 1
ATOM 573 O O . HIS A 1 74 ? 2.16953 -3.65445 37.10745 1.000 14.65621 2136 HIS A O 1
ATOM 580 N N . GLU A 1 75 ? 2.02696 -1.42543 36.85325 1.000 12.75228 2137 GLU A N 1
ATOM 581 C CA . GLU A 1 75 ? 0.57036 -1.36893 36.99723 1.000 10.39751 2137 GLU A CA 1
ATOM 582 C C . GLU A 1 75 ? -0.13022 -1.69154 35.68096 1.000 13.33937 2137 GLU A C 1
ATOM 583 O O . GLU A 1 75 ? -1.00576 -0.96281 35.20978 1.000 14.60448 2137 GLU A O 1
ATOM 589 N N . TRP A 1 76 ? 0.25519 -2.82207 35.10118 1.000 11.00001 2138 TRP A N 1
ATOM 590 C CA . TRP A 1 76 ? -0.32975 -3.26943 33.83619 1.000 11.78011 2138 TRP A CA 1
ATOM 591 C C . TRP A 1 76 ? -1.76258 -3.74616 34.06000 1.000 16.30278 2138 TRP A C 1
ATOM 592 O O . TRP A 1 76 ? -2.10310 -4.28264 35.11680 1.000 17.52498 2138 TRP A O 1
ATOM 603 N N . VAL A 1 77 ? -2.61334 -3.57875 33.04752 1.000 14.59954 2139 VAL A N 1
ATOM 604 C CA . VAL A 1 77 ? -3.91548 -4.22141 33.15168 1.000 16.53437 2139 VAL A CA 1
ATOM 605 C C . VAL A 1 77 ? -3.69533 -5.72596 33.06291 1.000 19.10121 2139 VAL A C 1
ATOM 606 O O . VAL A 1 77 ? -2.75785 -6.20371 32.41097 1.000 19.76372 2139 VAL A O 1
ATOM 610 N N . GLN A 1 78 ? -4.51916 -6.48423 33.77765 1.000 15.36483 2140 GLN A N 1
ATOM 611 C CA . GLN A 1 78 ? -4.33581 -7.92580 33.83966 1.000 17.50974 2140 GLN A CA 1
ATOM 612 C C . GLN A 1 78 ? -5.37340 -8.67812 33.01703 1.000 23.80075 2140 GLN A C 1
ATOM 613 O O . GLN A 1 78 ? -5.56053 -9.88412 33.20906 1.000 23.15385 2140 GLN A O 1
ATOM 619 N N . CYS A 1 79 ? -6.01704 -8.00004 32.06665 1.000 20.57459 2141 CYS A N 1
ATOM 620 C CA . CYS A 1 79 ? -7.12194 -8.58439 31.31513 1.000 20.18927 2141 CYS A CA 1
ATOM 621 C C . CYS A 1 79 ? -6.81512 -8.72766 29.82970 1.000 20.66063 2141 CYS A C 1
ATOM 622 O O . CYS A 1 79 ? -7.74118 -8.88762 29.02865 1.000 21.81887 2141 CYS A O 1
ATOM 625 N N . LEU A 1 80 ? -5.54399 -8.69062 29.43967 1.000 18.81315 2142 LEU A N 1
ATOM 626 C CA . LEU A 1 80 ? -5.20340 -8.81033 28.02878 1.000 19.34862 2142 LEU A CA 1
ATOM 627 C C . LEU A 1 80 ? -5.16140 -10.27306 27.61208 1.000 16.08002 2142 LEU A C 1
ATOM 628 O O . LEU A 1 80 ? -4.88596 -11.16616 28.41814 1.000 22.35947 2142 LEU A O 1
ATOM 633 N N . GLU A 1 81 ? -5.42537 -10.51341 26.33065 1.000 15.59451 2143 GLU A N 1
ATOM 634 C CA . GLU A 1 81 ? -5.48128 -11.87118 25.81109 1.000 18.00436 2143 GLU A CA 1
ATOM 635 C C . GLU A 1 81 ? -4.98620 -11.87871 24.37519 1.000 19.31922 2143 GLU A C 1
ATOM 636 O O . GLU A 1 81 ? -5.39640 -11.02302 23.58870 1.000 18.40196 2143 GLU A O 1
ATOM 642 N N . ARG A 1 82 ? -4.10135 -12.82257 24.04264 1.000 18.88737 2144 ARG A N 1
ATOM 643 C CA A ARG A 1 82 ? -3.70895 -13.03416 22.65557 0.469 19.36598 2144 ARG A CA 1
ATOM 644 C CA B ARG A 1 82 ? -3.71073 -13.03230 22.65515 0.531 19.34925 2144 ARG A CA 1
ATOM 645 C C . ARG A 1 82 ? -4.76991 -13.86345 21.94469 1.000 20.99681 2144 ARG A C 1
ATOM 646 O O . ARG A 1 82 ? -5.26699 -14.85522 22.48602 1.000 20.51533 2144 ARG A O 1
ATOM 661 N N . PHE A 1 83 ? -5.12326 -13.45264 20.72710 1.000 18.64377 2145 PHE A N 1
ATOM 662 C CA . PHE A 1 83 ? -6.18339 -14.12908 19.99302 1.000 20.19724 2145 PHE A CA 1
ATOM 663 C C . PHE A 1 83 ? -5.87128 -14.10115 18.50202 1.000 21.53142 2145 PHE A C 1
ATOM 664 O O . PHE A 1 83 ? -5.00119 -13.36168 18.03737 1.000 20.35724 2145 PHE A O 1
ATOM 672 N N . ARG A 1 84 ? -6.58393 -14.93396 17.74891 1.000 19.67425 2146 ARG A N 1
ATOM 673 C CA . ARG A 1 84 ? -6.40001 -14.98644 16.30017 1.000 21.77545 2146 ARG A CA 1
ATOM 674 C C . ARG A 1 84 ? -7.18050 -13.84435 15.66321 1.000 23.51584 2146 ARG A C 1
ATOM 675 O O . ARG A 1 84 ? -8.41691 -13.84928 15.66249 1.000 24.39703 2146 ARG A O 1
ATOM 683 N N . ALA A 1 85 ? -6.45926 -12.86173 15.12839 1.000 21.91264 2147 ALA A N 1
ATOM 684 C CA . ALA A 1 85 ? -7.05605 -11.67769 14.52640 1.000 18.94137 2147 ALA A CA 1
ATOM 685 C C . ALA A 1 85 ? -7.16071 -11.89877 13.02148 1.000 23.56143 2147 ALA A C 1
ATOM 686 O O . ALA A 1 85 ? -6.14047 -12.06361 12.34397 1.000 23.49731 2147 ALA A O 1
ATOM 688 N N . GLU A 1 86 ? -8.38906 -11.91089 12.50940 1.000 25.12371 2148 GLU A N 1
ATOM 689 C CA . GLU A 1 86 ? -8.63491 -12.22868 11.10330 1.000 28.24713 2148 GLU A CA 1
ATOM 690 C C . GLU A 1 86 ? -7.70187 -11.46196 10.17136 1.000 21.78204 2148 GLU A C 1
ATOM 691 O O . GLU A 1 86 ? -7.67108 -10.22719 10.18304 1.000 23.68872 2148 GLU A O 1
ATOM 697 N N . GLU A 1 87 ? -6.93541 -12.21232 9.37607 1.000 21.81973 2149 GLU A N 1
ATOM 698 C CA . GLU A 1 87 ? -5.97937 -11.72561 8.38148 1.000 26.13910 2149 GLU A CA 1
ATOM 699 C C . GLU A 1 87 ? -4.81732 -10.94923 8.98400 1.000 26.65198 2149 GLU A C 1
ATOM 700 O O . GLU A 1 87 ? -4.08068 -10.28234 8.24412 1.000 20.72049 2149 GLU A O 1
ATOM 706 N N . LYS A 1 88 ? -4.62687 -11.01158 10.30069 1.000 21.78199 2150 LYS A N 1
ATOM 707 C CA . LYS A 1 88 ? -3.55758 -10.27364 10.96482 1.000 19.09885 2150 LYS A CA 1
ATOM 708 C C . LYS A 1 88 ? -2.83644 -11.14581 11.98687 1.000 19.53043 2150 LYS A C 1
ATOM 709 O O . LYS A 1 88 ? -2.32330 -10.63675 12.99009 1.000 17.81057 2150 LYS A O 1
ATOM 715 N N . GLY A 1 89 ? -2.80960 -12.45754 11.76182 1.000 22.16776 2151 GLY A N 1
ATOM 716 C CA . GLY A 1 89 ? -2.10388 -13.35350 12.66483 1.000 22.20679 2151 GLY A CA 1
ATOM 717 C C . GLY A 1 89 ? -2.63570 -13.25944 14.08149 1.000 22.63587 2151 GLY A C 1
ATOM 718 O O . GLY A 1 89 ? -3.85055 -13.27910 14.32048 1.000 20.25563 2151 GLY A O 1
ATOM 719 N N . TRP A 1 90 ? -1.71259 -13.15384 15.03586 1.000 20.13781 2152 TRP A N 1
ATOM 720 C CA . TRP A 1 90 ? -2.06793 -12.89395 16.42705 1.000 20.06847 2152 TRP A CA 1
ATOM 721 C C . TRP A 1 90 ? -2.35916 -11.41473 16.64121 1.000 16.17916 2152 TRP A C 1
ATOM 722 O O . TRP A 1 90 ? -1.68101 -10.55036 16.08757 1.000 17.84332 2152 TRP A O 1
ATOM 733 N N . GLY A 1 91 ? -3.37513 -11.13098 17.45601 1.000 14.97086 2153 GLY A N 1
ATOM 734 C CA . GLY A 1 91 ? -3.57189 -9.81069 18.01716 1.000 14.71627 2153 GLY A CA 1
ATOM 735 C C . GLY A 1 91 ? -3.71424 -9.91070 19.53230 1.000 15.23546 2153 GLY A C 1
ATOM 736 O O . GLY A 1 91 ? -3.66092 -10.99909 20.09829 1.000 16.38342 2153 GLY A O 1
ATOM 737 N N . ILE A 1 92 ? -3.87393 -8.74395 20.15721 1.000 13.89318 2154 ILE A N 1
ATOM 738 C CA . ILE A 1 92 ? -4.12792 -8.61754 21.59632 1.000 12.84715 2154 ILE A CA 1
ATOM 739 C C . ILE A 1 92 ? -5.45023 -7.89240 21.78191 1.000 16.29888 2154 ILE A C 1
ATOM 740 O O . ILE A 1 92 ? -5.64905 -6.81105 21.21436 1.000 17.61044 2154 ILE A O 1
ATOM 745 N N . ARG A 1 93 ? -6.34867 -8.47159 22.57957 1.000 14.55197 2155 ARG A N 1
ATOM 746 C CA . ARG A 1 93 ? -7.59388 -7.79740 22.92179 1.000 16.17052 2155 ARG A CA 1
ATOM 747 C C . ARG A 1 93 ? -7.70674 -7.64015 24.43213 1.000 18.17111 2155 ARG A C 1
ATOM 748 O O . ARG A 1 93 ? -7.06837 -8.36671 25.19931 1.000 19.17047 2155 ARG A O 1
ATOM 756 N N . THR A 1 94 ? -8.51727 -6.67291 24.86397 1.000 15.72070 2156 THR A N 1
ATOM 757 C CA . THR A 1 94 ? -8.77354 -6.47563 26.28987 1.000 14.41553 2156 THR A CA 1
ATOM 758 C C . THR A 1 94 ? -10.08761 -7.16502 26.62905 1.000 22.75039 2156 THR A C 1
ATOM 759 O O . THR A 1 94 ? -11.08237 -7.00040 25.91800 1.000 17.49497 2156 THR A O 1
ATOM 763 N N . LYS A 1 95 ? -10.07282 -7.98942 27.67438 1.000 19.45392 2157 LYS A N 1
ATOM 764 C CA . LYS A 1 95 ? -11.28518 -8.71273 28.03844 1.000 18.88892 2157 LYS A CA 1
ATOM 765 C C . LYS A 1 95 ? -12.27261 -7.83766 28.79584 1.000 21.91136 2157 LYS A C 1
ATOM 766 O O . LYS A 1 95 ? -13.46375 -8.16779 28.84846 1.000 23.63303 2157 LYS A O 1
ATOM 772 N N . GLU A 1 96 ? -11.81321 -6.72918 29.36330 1.000 18.84837 2158 GLU A N 1
ATOM 773 C CA . GLU A 1 96 ? -12.61965 -5.80976 30.14004 1.000 20.37732 2158 GLU A CA 1
ATOM 774 C C . GLU A 1 96 ? -12.48578 -4.40449 29.55448 1.000 19.47921 2158 GLU A C 1
ATOM 775 O O . GLU A 1 96 ? -11.51049 -4.11285 28.86154 1.000 20.03018 2158 GLU A O 1
ATOM 781 N N . PRO A 1 97 ? -13.45792 -3.53309 29.81187 1.000 19.26426 2159 PRO A N 1
ATOM 782 C CA . PRO A 1 97 ? -13.41008 -2.19394 29.20144 1.000 22.27519 2159 PRO A CA 1
ATOM 783 C C . PRO A 1 97 ? -12.26330 -1.34825 29.72893 1.000 22.20532 2159 PRO A C 1
ATOM 784 O O . PRO A 1 97 ? -11.85485 -1.45763 30.88871 1.000 19.80667 2159 PRO A O 1
ATOM 788 N N . LEU A 1 98 ? -11.74984 -0.48683 28.85192 1.000 18.25193 2160 LEU A N 1
ATOM 789 C CA . LEU A 1 98 ? -10.71058 0.47296 29.19183 1.000 15.64900 2160 LEU A CA 1
ATOM 790 C C . LEU A 1 98 ? -11.21219 1.88789 28.93597 1.000 19.24194 2160 LEU A C 1
ATOM 791 O O . LEU A 1 98 ? -12.11896 2.11035 28.13183 1.000 22.31137 2160 LEU A O 1
ATOM 796 N N . LYS A 1 99 ? -10.61059 2.85395 29.62656 1.000 18.42951 2161 LYS A N 1
ATOM 797 C CA . LYS A 1 99 ? -10.99260 4.25033 29.47584 1.000 21.86496 2161 LYS A CA 1
ATOM 798 C C . LYS A 1 99 ? -9.87738 5.04452 28.81618 1.000 21.72909 2161 LYS A C 1
ATOM 799 O O . LYS A 1 99 ? -8.68887 4.74045 28.97968 1.000 17.91757 2161 LYS A O 1
ATOM 805 N N . ALA A 1 100 ? -10.28213 6.08241 28.08384 1.000 19.81150 2162 ALA A N 1
ATOM 806 C CA . ALA A 1 100 ? -9.33010 6.98502 27.45659 1.000 21.71038 2162 ALA A CA 1
ATOM 807 C C . ALA A 1 100 ? -8.27453 7.45115 28.45513 1.000 15.88125 2162 ALA A C 1
ATOM 808 O O . ALA A 1 100 ? -8.58587 7.83472 29.58591 1.000 20.16032 2162 ALA A O 1
ATOM 810 N N . GLY A 1 101 ? -7.01577 7.44106 28.01480 1.000 17.61514 2163 GLY A N 1
ATOM 811 C CA . GLY A 1 101 ? -5.91348 7.89923 28.81675 1.000 18.46205 2163 GLY A CA 1
ATOM 812 C C . GLY A 1 101 ? -5.27736 6.82886 29.67431 1.000 16.60124 2163 GLY A C 1
ATOM 813 O O . GLY A 1 101 ? -4.13518 7.00001 30.10411 1.000 21.92995 2163 GLY A O 1
ATOM 814 N N . GLN A 1 102 ? -5.97664 5.72399 29.89996 1.000 14.75380 2164 GLN A N 1
ATOM 815 C CA . GLN A 1 102 ? -5.51089 4.67808 30.80375 1.000 19.98825 2164 GLN A CA 1
ATOM 816 C C . GLN A 1 102 ? -4.19974 4.05460 30.33176 1.000 19.86939 2164 GLN A C 1
ATOM 817 O O . GLN A 1 102 ? -4.03435 3.72700 29.15327 1.000 17.46714 2164 GLN A O 1
ATOM 823 N N . PHE A 1 103 ? -3.28090 3.86196 31.27469 1.000 16.69487 2165 PHE A N 1
ATOM 824 C CA . PHE A 1 103 ? -2.10563 3.03228 31.04102 1.000 12.11001 2165 PHE A CA 1
ATOM 825 C C . PHE A 1 103 ? -2.52584 1.56996 30.91988 1.000 14.57180 2165 PHE A C 1
ATOM 826 O O . PHE A 1 103 ? -3.36711 1.07747 31.68042 1.000 17.86454 2165 PHE A O 1
ATOM 834 N N . ILE A 1 104 ? -1.93723 0.86742 29.96301 1.000 11.56210 2166 ILE A N 1
ATOM 835 C CA . ILE A 1 104 ? -2.31255 -0.51098 29.66567 1.000 9.25361 2166 ILE A CA 1
ATOM 836 C C . ILE A 1 104 ? -1.16922 -1.47572 29.94720 1.000 11.23323 2166 ILE A C 1
ATOM 837 O O . ILE A 1 104 ? -1.32827 -2.44340 30.69728 1.000 14.66879 2166 ILE A O 1
ATOM 842 N N . ILE A 1 105 ? 0.00463 -1.22332 29.37301 1.000 11.53938 2167 ILE A N 1
ATOM 843 C CA . ILE A 1 105 ? 1.10992 -2.16297 29.48545 1.000 10.15199 2167 ILE A CA 1
ATOM 844 C C . ILE A 1 105 ? 2.38017 -1.46125 29.02852 1.000 11.98273 2167 ILE A C 1
ATOM 845 O O . ILE A 1 105 ? 2.32853 -0.53168 28.21448 1.000 14.61748 2167 ILE A O 1
ATOM 850 N N . GLU A 1 106 ? 3.51887 -1.88379 29.56161 1.000 13.24096 2168 GLU A N 1
ATOM 851 C CA . GLU A 1 106 ? 4.81251 -1.44075 29.05506 1.000 13.27024 2168 GLU A CA 1
ATOM 852 C C . GLU A 1 106 ? 5.23018 -2.30449 27.87118 1.000 16.60544 2168 GLU A C 1
ATOM 853 O O . GLU A 1 106 ? 5.03845 -3.52389 27.87599 1.000 15.74951 2168 GLU A O 1
ATOM 859 N N . TYR A 1 107 ? 5.79637 -1.66752 26.84656 1.000 12.91248 2169 TYR A N 1
ATOM 860 C CA . TYR A 1 107 ? 6.33132 -2.39227 25.70360 1.000 12.76271 2169 TYR A CA 1
ATOM 861 C C . TYR A 1 107 ? 7.77497 -2.77797 26.00590 1.000 13.11461 2169 TYR A C 1
ATOM 862 O O . TYR A 1 107 ? 8.60143 -1.90292 26.28248 1.000 13.14425 2169 TYR A O 1
ATOM 871 N N . LEU A 1 108 ? 8.07487 -4.08159 25.97101 1.000 12.83136 2170 LEU A N 1
ATOM 872 C CA . LEU A 1 108 ? 9.39245 -4.59733 26.32173 1.000 13.41580 2170 LEU A CA 1
ATOM 873 C C . LEU A 1 108 ? 10.12786 -5.18222 25.11939 1.000 13.07560 2170 LEU A C 1
ATOM 874 O O . LEU A 1 108 ? 9.51929 -5.66798 24.16288 1.000 14.67880 2170 LEU A O 1
ATOM 879 N N . GLY A 1 109 ? 11.45186 -5.15790 25.18964 1.000 14.39387 2171 GLY A N 1
ATOM 880 C CA . GLY A 1 109 ? 12.24887 -5.81528 24.17371 1.000 11.62712 2171 GLY A CA 1
ATOM 881 C C . GLY A 1 109 ? 13.71911 -5.59343 24.42698 1.000 13.88808 2171 GLY A C 1
ATOM 882 O O . GLY A 1 109 ? 14.12441 -5.21771 25.53239 1.000 13.87018 2171 GLY A O 1
ATOM 883 N N . GLU A 1 110 ? 14.51785 -5.85762 23.39812 1.000 12.32760 2172 GLU A N 1
ATOM 884 C CA . GLU A 1 110 ? 15.94477 -5.55013 23.42296 1.000 15.17602 2172 GLU A CA 1
ATOM 885 C C . GLU A 1 110 ? 16.16152 -4.13005 22.91825 1.000 14.43341 2172 GLU A C 1
ATOM 886 O O . GLU A 1 110 ? 15.73989 -3.78960 21.80863 1.000 14.69741 2172 GLU A O 1
ATOM 892 N N . VAL A 1 111 ? 16.81307 -3.30304 23.72399 1.000 12.08626 2173 VAL A N 1
ATOM 893 C CA . VAL A 1 111 ? 17.14189 -1.93748 23.32229 1.000 13.23669 2173 VAL A CA 1
ATOM 894 C C . VAL A 1 111 ? 18.45118 -1.98935 22.54770 1.000 17.98959 2173 VAL A C 1
ATOM 895 O O . VAL A 1 111 ? 19.47821 -2.41471 23.08392 1.000 14.99648 2173 VAL A O 1
ATOM 899 N N . VAL A 1 112 ? 18.40132 -1.60925 21.26863 1.000 17.06000 2174 VAL A N 1
ATOM 900 C CA . VAL A 1 112 ? 19.55041 -1.68764 20.37595 1.000 13.89384 2174 VAL A CA 1
ATOM 901 C C . VAL A 1 112 ? 19.69274 -0.37502 19.62690 1.000 15.16490 2174 VAL A C 1
ATOM 902 O O . VAL A 1 112 ? 18.71436 0.34302 19.39499 1.000 16.27919 2174 VAL A O 1
ATOM 906 N N . SER A 1 113 ? 20.92769 -0.06985 19.23656 1.000 16.80208 2175 SER A N 1
ATOM 907 C CA . SER A 1 113 ? 21.15633 1.03353 18.32363 1.000 15.34722 2175 SER A CA 1
ATOM 908 C C . SER A 1 113 ? 20.51761 0.71576 16.97695 1.000 15.40650 2175 SER A C 1
ATOM 909 O O . SER A 1 113 ? 20.28587 -0.44670 16.62916 1.000 17.42004 2175 SER A O 1
ATOM 912 N N . GLU A 1 114 ? 20.21801 1.76961 16.21315 1.000 15.36508 2176 GLU A N 1
ATOM 913 C CA . GLU A 1 114 ? 19.76912 1.55035 14.84091 1.000 14.75476 2176 GLU A CA 1
ATOM 914 C C . GLU A 1 114 ? 20.81277 0.79057 14.03815 1.000 19.74537 2176 GLU A C 1
ATOM 915 O O . GLU A 1 114 ? 20.46540 -0.03780 13.18841 1.000 19.18254 2176 GLU A O 1
ATOM 921 N N . GLN A 1 115 ? 22.09773 1.04330 14.29657 1.000 20.08739 2177 GLN A N 1
ATOM 922 C CA . GLN A 1 115 ? 23.13630 0.28429 13.60276 1.000 21.54408 2177 GLN A CA 1
ATOM 923 C C . GLN A 1 115 ? 23.01719 -1.20802 13.90877 1.000 18.67775 2177 GLN A C 1
ATOM 924 O O . GLN A 1 115 ? 23.01812 -2.04490 12.99770 1.000 17.23928 2177 GLN A O 1
ATOM 930 N N . GLU A 1 116 ? 22.88081 -1.56012 15.19101 1.000 16.55467 2178 GLU A N 1
ATOM 931 C CA . GLU A 1 116 ? 22.72321 -2.96612 15.55783 1.000 16.15171 2178 GLU A CA 1
ATOM 932 C C . GLU A 1 116 ? 21.45416 -3.56073 14.95321 1.000 19.32655 2178 GLU A C 1
ATOM 933 O O . GLU A 1 116 ? 21.45278 -4.71523 14.50245 1.000 17.45252 2178 GLU A O 1
ATOM 939 N N . PHE A 1 117 ? 20.35976 -2.79440 14.92994 1.000 17.87702 2179 PHE A N 1
ATOM 940 C CA . PHE A 1 117 ? 19.13389 -3.34919 14.36718 1.000 15.48734 2179 PHE A CA 1
ATOM 941 C C . PHE A 1 117 ? 19.27848 -3.59107 12.87047 1.000 15.18328 2179 PHE A C 1
ATOM 942 O O . PHE A 1 117 ? 18.82448 -4.61957 12.35724 1.000 17.77177 2179 PHE A O 1
ATOM 950 N N . ARG A 1 118 ? 19.91525 -2.66400 12.15603 1.000 19.21282 2180 ARG A N 1
ATOM 951 C CA . ARG A 1 118 ? 20.11214 -2.87095 10.72474 1.000 24.08514 2180 ARG A CA 1
ATOM 952 C C . ARG A 1 118 ? 20.97082 -4.10226 10.46928 1.000 20.62026 2180 ARG A C 1
ATOM 953 O O . ARG A 1 118 ? 20.75586 -4.82874 9.48984 1.000 20.14934 2180 ARG A O 1
ATOM 961 N N . ASN A 1 119 ? 21.94937 -4.34690 11.34351 1.000 19.94935 2181 ASN A N 1
ATOM 962 C CA . ASN A 1 119 ? 22.76938 -5.55243 11.25234 1.000 22.24129 2181 ASN A CA 1
ATOM 963 C C . ASN A 1 119 ? 21.93064 -6.80404 11.47950 1.000 22.87551 2181 ASN A C 1
ATOM 964 O O . ASN A 1 119 ? 22.07740 -7.80226 10.76203 1.000 21.42415 2181 ASN A O 1
ATOM 969 N N . ARG A 1 120 ? 21.04125 -6.76456 12.47621 1.000 16.27350 2182 ARG A N 1
ATOM 970 C CA . ARG A 1 120 ? 20.13682 -7.88188 12.73057 1.000 16.80858 2182 ARG A CA 1
ATOM 971 C C . ARG A 1 120 ? 19.16194 -8.09834 11.57754 1.000 16.32885 2182 ARG A C 1
ATOM 972 O O . ARG A 1 120 ? 18.78633 -9.24098 11.29355 1.000 19.76128 2182 ARG A O 1
ATOM 980 N N . MET A 1 121 ? 18.72597 -7.02009 10.92571 1.000 16.13264 2183 MET A N 1
ATOM 981 C CA . MET A 1 121 ? 17.82695 -7.16208 9.78616 1.000 17.03670 2183 MET A CA 1
ATOM 982 C C . MET A 1 121 ? 18.51850 -7.87686 8.63351 1.000 21.59530 2183 MET A C 1
ATOM 983 O O . MET A 1 121 ? 17.94273 -8.78149 8.0193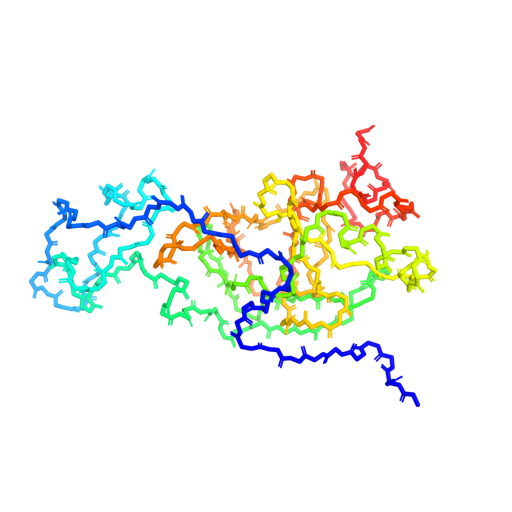7 1.000 21.22599 2183 MET A O 1
ATOM 988 N N . ILE A 1 122 ? 19.75789 -7.48391 8.33094 1.000 22.89175 2184 ILE A N 1
ATOM 989 C CA . ILE A 1 122 ? 20.49711 -8.11024 7.23881 1.000 22.65011 2184 ILE A CA 1
ATOM 990 C C . ILE A 1 122 ? 20.78183 -9.56825 7.55753 1.000 22.00694 2184 ILE A C 1
ATOM 991 O O . ILE A 1 122 ? 20.65661 -10.44565 6.69649 1.000 25.53806 2184 ILE A O 1
ATOM 996 N N . GLU A 1 123 ? 21.15486 -9.85648 8.80128 1.000 19.89066 2185 GLU A N 1
ATOM 997 C CA . GLU A 1 123 ? 21.60298 -11.20010 9.12806 1.000 22.34851 2185 GLU A CA 1
ATOM 998 C C . GLU A 1 123 ? 20.45208 -12.15643 9.42007 1.000 31.23668 2185 GLU A C 1
ATOM 999 O O . GLU A 1 123 ? 20.58700 -13.36220 9.18562 1.000 30.05233 2185 GLU A O 1
ATOM 1005 N N . GLN A 1 124 ? 19.32286 -11.65716 9.92446 1.000 29.72716 2186 GLN A N 1
ATOM 1006 C CA . GLN A 1 124 ? 18.26173 -12.54907 10.38206 1.000 28.52663 2186 GLN A CA 1
ATOM 1007 C C . GLN A 1 124 ? 16.88490 -12.16335 9.85480 1.000 30.14442 2186 GLN A C 1
ATOM 1008 O O . GLN A 1 124 ? 16.20462 -12.97523 9.21727 1.000 31.12311 2186 GLN A O 1
ATOM 1014 N N . TYR A 1 125 ? 16.47114 -10.92398 10.10742 1.000 23.40475 2187 TYR A N 1
ATOM 1015 C CA . TYR A 1 125 ? 15.06248 -10.55775 10.02088 1.000 24.02959 2187 TYR A CA 1
ATOM 1016 C C . TYR A 1 125 ? 14.56447 -10.32433 8.59801 1.000 21.75532 2187 TYR A C 1
ATOM 1017 O O . TYR A 1 125 ? 13.34846 -10.28287 8.39722 1.000 20.86451 2187 TYR A O 1
ATOM 1026 N N . HIS A 1 126 ? 15.45594 -10.17877 7.61340 1.000 21.98582 2188 HIS A N 1
ATOM 1027 C CA . HIS A 1 126 ? 15.05027 -9.64357 6.31118 1.000 25.09843 2188 HIS A CA 1
ATOM 1028 C C . HIS A 1 126 ? 13.94507 -10.46200 5.64913 1.000 29.10207 2188 HIS A C 1
ATOM 1029 O O . HIS A 1 126 ? 13.12700 -9.90217 4.90899 1.000 30.68261 2188 HIS A O 1
ATOM 1036 N N . ASN A 1 127 ? 13.89466 -11.77219 5.89249 1.000 26.82160 2189 ASN A N 1
ATOM 1037 C CA . ASN A 1 127 ? 12.88947 -12.62394 5.26792 1.000 25.57269 2189 ASN A CA 1
ATOM 1038 C C . ASN A 1 127 ? 11.78507 -13.05932 6.22670 1.000 27.08447 2189 ASN A C 1
ATOM 1039 O O . ASN A 1 127 ? 10.98928 -13.93494 5.87763 1.000 27.62978 2189 ASN A O 1
ATOM 1044 N N . HIS A 1 128 ? 11.70819 -12.47891 7.42046 1.000 19.60106 2190 HIS A N 1
ATOM 1045 C CA . HIS A 1 128 ? 10.60062 -12.79053 8.30752 1.000 20.12547 2190 HIS A CA 1
ATOM 1046 C C . HIS A 1 128 ? 9.29860 -12.23045 7.75985 1.000 16.22917 2190 HIS A C 1
ATOM 1047 O O . HIS A 1 128 ? 9.27982 -11.21211 7.06711 1.000 18.60947 2190 HIS A O 1
ATOM 1054 N N . SER A 1 129 ? 8.19276 -12.88958 8.10992 1.000 17.40975 2191 SER A N 1
ATOM 1055 C CA . SER A 1 129 ? 6.87501 -12.45613 7.66648 1.000 24.14064 2191 SER A CA 1
ATOM 1056 C C . SER A 1 129 ? 6.18934 -11.52936 8.65551 1.000 18.94063 2191 SER A C 1
ATOM 1057 O O . SER A 1 129 ? 5.17877 -10.91145 8.30265 1.000 20.05256 2191 SER A O 1
ATOM 1060 N N . ASP A 1 130 ? 6.69727 -11.44092 9.88334 1.000 18.34356 2192 ASP A N 1
ATOM 1061 C CA . ASP A 1 130 ? 6.19488 -10.52619 10.89669 1.000 18.04810 2192 ASP A CA 1
ATOM 1062 C C . ASP A 1 130 ? 7.36988 -9.75745 11.47351 1.000 16.28289 2192 ASP A C 1
ATOM 1063 O O . ASP A 1 130 ? 8.46697 -10.30474 11.60639 1.000 15.59400 2192 ASP A O 1
ATOM 1068 N N . HIS A 1 131 ? 7.14265 -8.49025 11.79869 1.000 16.02537 2193 HIS A N 1
ATOM 1069 C CA . HIS A 1 131 ? 8.19661 -7.59725 12.25225 1.000 14.69894 2193 HIS A CA 1
ATOM 1070 C C . HIS A 1 131 ? 7.84977 -7.00079 13.60962 1.000 14.39190 2193 HIS A C 1
ATOM 1071 O O . HIS A 1 131 ? 6.67494 -6.89480 13.98052 1.000 14.77457 2193 HIS A O 1
ATOM 1078 N N . TYR A 1 132 ? 8.89146 -6.63282 14.36186 1.000 14.29609 2194 TYR A N 1
ATOM 1079 C CA . TYR A 1 132 ? 8.74998 -6.34128 15.79337 1.000 11.72249 2194 TYR A CA 1
ATOM 1080 C C . TYR A 1 132 ? 9.75667 -5.26235 16.20414 1.000 15.85490 2194 TYR A C 1
ATOM 1081 O O . TYR A 1 132 ? 10.72639 -5.51652 16.91247 1.000 16.28487 2194 TYR A O 1
ATOM 1090 N N . CYS A 1 133 ? 9.53181 -4.01294 15.79429 1.000 11.74879 2195 CYS A N 1
ATOM 1091 C CA . CYS A 1 133 ? 10.51740 -2.97657 16.10348 1.000 15.74227 2195 CYS A CA 1
ATOM 1092 C C . CYS A 1 133 ? 9.82290 -1.64722 16.36150 1.000 16.86620 2195 CYS A C 1
ATOM 1093 O O . CYS A 1 133 ? 9.28440 -1.02045 15.43929 1.000 14.38645 2195 CYS A O 1
ATOM 1096 N N . LEU A 1 134 ? 9.89051 -1.19775 17.60833 1.000 13.87245 2196 LEU A N 1
ATOM 1097 C CA . LEU A 1 134 ? 9.26238 0.03870 18.04111 1.000 12.29862 2196 LEU A CA 1
ATOM 1098 C C . LEU A 1 134 ? 10.31162 1.13603 18.10464 1.000 16.39901 2196 LEU A C 1
ATOM 1099 O O . LEU A 1 134 ? 11.47536 0.88167 18.42432 1.000 15.38735 2196 LEU A O 1
ATOM 1104 N N . ASN A 1 135 ? 9.90457 2.36087 17.78750 1.000 13.62193 2197 ASN A N 1
ATOM 1105 C CA . ASN A 1 135 ? 10.83500 3.45972 17.97883 1.000 12.66721 2197 ASN A CA 1
ATOM 1106 C C . ASN A 1 135 ? 10.98304 3.75294 19.47218 1.000 17.67971 2197 ASN A C 1
ATOM 1107 O O . ASN A 1 135 ? 10.18871 3.30409 20.29990 1.000 17.80189 2197 ASN A O 1
ATOM 1112 N N . LEU A 1 136 ? 12.02924 4.49931 19.81415 1.000 16.04535 2198 LEU A N 1
ATOM 1113 C CA . LEU A 1 136 ? 12.33381 4.76103 21.21975 1.000 14.19775 2198 LEU A CA 1
ATOM 1114 C C . LEU A 1 136 ? 12.85843 6.17942 21.38244 1.000 20.97315 2198 LEU A C 1
ATOM 1115 O O . LEU A 1 136 ? 12.16477 7.05338 21.91009 1.000 25.18811 2198 LEU A O 1
ATOM 1120 N N . ASP A 1 137 ? 14.07690 6.42033 20.91939 1.000 19.72689 2199 ASP A N 1
ATOM 1121 C CA . ASP A 1 137 ? 14.63278 7.76447 20.87542 1.000 25.11096 2199 ASP A CA 1
ATOM 1122 C C . ASP A 1 137 ? 15.65686 7.80527 19.74953 1.000 25.81345 2199 ASP A C 1
ATOM 1123 O O . ASP A 1 137 ? 15.87893 6.80770 19.05808 1.000 24.57096 2199 ASP A O 1
ATOM 1128 N N . SER A 1 138 ? 16.27203 8.97340 19.56083 1.000 23.71369 2200 SER A N 1
ATOM 1129 C CA . SER A 1 138 ? 17.26860 9.14923 18.50800 1.000 22.04887 2200 SER A CA 1
ATOM 1130 C C . SER A 1 138 ? 18.29408 8.02172 18.52755 1.000 20.14595 2200 SER A C 1
ATOM 1131 O O . SER A 1 138 ? 18.90002 7.73390 19.56049 1.000 23.99468 2200 SER A O 1
ATOM 1134 N N . GLY A 1 139 ? 18.45706 7.36061 17.38547 1.000 21.79458 2201 GLY A N 1
ATOM 1135 C CA . GLY A 1 139 ? 19.49094 6.35879 17.23062 1.000 23.03670 2201 GLY A CA 1
ATOM 1136 C C . GLY A 1 139 ? 19.24193 5.01571 17.88655 1.000 18.63439 2201 GLY A C 1
ATOM 1137 O O . GLY A 1 139 ? 20.13515 4.16540 17.85340 1.000 18.53788 2201 GLY A O 1
ATOM 1138 N N . MET A 1 140 ? 18.06323 4.77216 18.45914 1.000 15.06803 2202 MET A N 1
ATOM 1139 C CA . MET A 1 140 ? 17.83554 3.49388 19.12030 1.000 15.83117 2202 MET A CA 1
ATOM 1140 C C . MET A 1 140 ? 16.37209 3.08648 19.00846 1.000 18.18778 2202 MET A C 1
ATOM 1141 O O . MET A 1 140 ? 15.48106 3.92407 18.85300 1.000 18.33901 2202 MET A O 1
ATOM 1146 N N . VAL A 1 141 ? 16.14088 1.77341 19.10622 1.000 15.80539 2203 VAL A N 1
ATOM 1147 C CA . VAL A 1 141 ? 14.82676 1.16086 18.92890 1.000 12.14066 2203 VAL A CA 1
ATOM 1148 C C . VAL A 1 141 ? 14.65929 0.04665 19.95914 1.000 15.02132 2203 VAL A C 1
ATOM 1149 O O . VAL A 1 141 ? 15.62396 -0.41334 20.57133 1.000 16.79789 2203 VAL A O 1
ATOM 1153 N N . ILE A 1 142 ? 13.41492 -0.40331 20.13677 1.000 16.71277 2204 ILE A N 1
ATOM 1154 C CA . ILE A 1 142 ? 13.12706 -1.62492 20.88469 1.000 12.10931 2204 ILE A CA 1
ATOM 1155 C C . ILE A 1 142 ? 12.86510 -2.74499 19.88429 1.000 13.22713 2204 ILE A C 1
ATOM 1156 O O . ILE A 1 142 ? 11.89509 -2.69041 19.11849 1.000 15.86534 2204 ILE A O 1
ATOM 1161 N N . ASP A 1 143 ? 13.74346 -3.75069 19.88671 1.000 11.15317 2205 ASP A N 1
ATOM 1162 C CA . ASP A 1 143 ? 13.65228 -4.92992 19.02529 1.000 13.02214 2205 ASP A CA 1
ATOM 1163 C C . ASP A 1 143 ? 12.99217 -6.04556 19.82843 1.000 12.58705 2205 ASP A C 1
ATOM 1164 O O . ASP A 1 143 ? 13.59050 -6.57103 20.76727 1.000 15.53899 2205 ASP A O 1
ATOM 1169 N N . SER A 1 144 ? 11.75244 -6.40554 19.48435 1.000 14.02305 2206 SER A N 1
ATOM 1170 C CA . SER A 1 144 ? 11.10337 -7.52965 20.14886 1.000 11.40013 2206 SER A CA 1
ATOM 1171 C C . SER A 1 144 ? 10.95364 -8.73811 19.23043 1.000 13.93386 2206 SER A C 1
ATOM 1172 O O . SER A 1 144 ? 10.06411 -9.56488 19.43608 1.000 15.65189 2206 SER A O 1
ATOM 1175 N N . TYR A 1 145 ? 11.82427 -8.86287 18.22185 1.000 13.85617 2207 TYR A N 1
ATOM 1176 C CA . TYR A 1 145 ? 11.79089 -10.05168 17.36685 1.000 12.19026 2207 TYR A CA 1
ATOM 1177 C C . TYR A 1 145 ? 12.12329 -11.30751 18.15829 1.000 14.15088 2207 TYR A C 1
ATOM 1178 O O . TYR A 1 145 ? 11.60413 -12.38967 17.86460 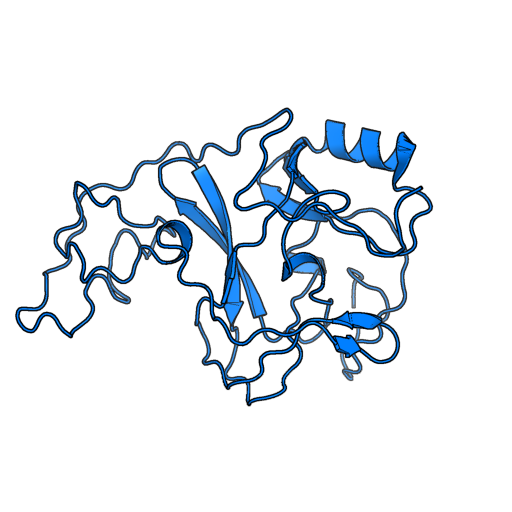1.000 15.47651 2207 TYR A O 1
ATOM 1187 N N . ARG A 1 146 ? 13.01903 -11.19036 19.14422 1.000 13.48439 2208 ARG A N 1
ATOM 1188 C CA . ARG A 1 146 ? 13.51355 -12.33718 19.89881 1.000 11.93977 2208 ARG A CA 1
ATOM 1189 C C . ARG A 1 146 ? 13.06704 -12.35503 21.34723 1.000 14.05245 2208 ARG A C 1
ATOM 1190 O O . ARG A 1 146 ? 12.90007 -13.43590 21.91185 1.000 17.23874 2208 ARG A O 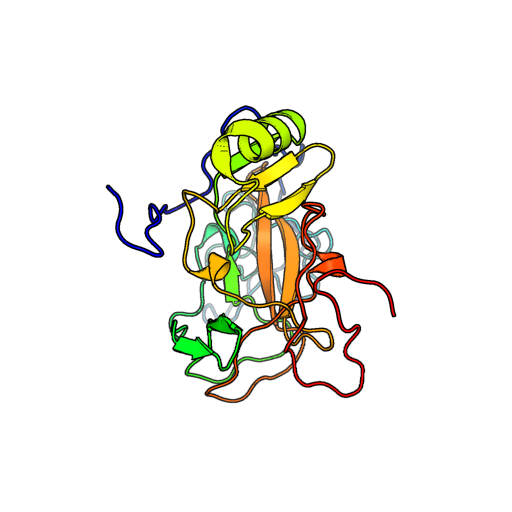1
ATOM 1198 N N . MET A 1 147 ? 12.88772 -11.18936 21.95967 1.000 15.44779 2209 MET A N 1
ATOM 1199 C CA . MET A 1 147 ? 12.60419 -11.07563 23.38544 1.000 16.63237 2209 MET A CA 1
ATOM 1200 C C . MET A 1 147 ? 11.57653 -9.97966 23.61104 1.000 16.17106 2209 MET A C 1
ATOM 1201 O O . MET A 1 147 ? 11.62469 -8.94100 22.95313 1.000 15.01366 2209 MET A O 1
ATOM 1206 N N . GLY A 1 148 ? 10.67610 -10.18480 24.56560 1.000 15.37878 2210 GLY A N 1
ATOM 1207 C CA . GLY A 1 148 ? 9.71604 -9.12843 24.85052 1.000 15.62119 2210 GLY A CA 1
ATOM 1208 C C . GLY A 1 148 ? 8.58933 -9.61058 25.72879 1.000 13.13027 2210 GLY A C 1
ATOM 1209 O O . GLY A 1 148 ? 8.77641 -10.48244 26.58708 1.000 14.69194 2210 GLY A O 1
ATOM 1210 N N . ASN A 1 149 ? 7.41660 -9.01397 25.52064 1.000 12.51018 2211 ASN A N 1
ATOM 1211 C CA . ASN A 1 149 ? 6.21675 -9.38748 26.25526 1.000 12.80023 2211 ASN A CA 1
ATOM 1212 C C . ASN A 1 149 ? 5.02957 -9.37131 25.29386 1.000 16.07433 2211 ASN A C 1
ATOM 1213 O O . ASN A 1 149 ? 5.18403 -9.31128 24.06359 1.000 13.44164 2211 ASN A O 1
ATOM 1218 N N . GLU A 1 150 ? 3.81808 -9.44702 25.84851 1.000 13.78132 2212 GLU A N 1
ATOM 1219 C CA . GLU A 1 150 ? 2.68774 -9.67242 24.95797 1.000 14.38553 2212 GLU A CA 1
ATOM 1220 C C . GLU A 1 150 ? 2.33059 -8.43680 24.14837 1.000 14.50356 2212 GLU A C 1
ATOM 1221 O O . GLU A 1 150 ? 1.58304 -8.56520 23.16925 1.000 16.13224 2212 GLU A O 1
ATOM 1227 N N . ALA A 1 151 ? 2.87900 -7.26360 24.49362 1.000 11.87606 2213 ALA A N 1
ATOM 1228 C CA . ALA A 1 151 ? 2.66988 -6.07945 23.66569 1.000 14.89165 2213 ALA A CA 1
ATOM 1229 C C . ALA A 1 151 ? 3.20885 -6.26217 22.25409 1.000 13.61450 2213 ALA A C 1
ATOM 1230 O O . ALA A 1 151 ? 2.77777 -5.54610 21.33597 1.000 13.77547 2213 ALA A O 1
ATOM 1232 N N . ARG A 1 152 ? 4.14348 -7.19682 22.05305 1.000 12.22565 2214 ARG A N 1
ATOM 1233 C CA . ARG A 1 152 ? 4.66313 -7.44041 20.70885 1.000 15.79366 2214 ARG A CA 1
ATOM 1234 C C . ARG A 1 152 ? 3.61766 -8.00972 19.76253 1.000 15.36047 2214 ARG A C 1
ATOM 1235 O O . ARG A 1 152 ? 3.87705 -8.06524 18.55455 1.000 13.41707 2214 ARG A O 1
ATOM 1243 N N . PHE A 1 153 ? 2.45076 -8.42969 20.26040 1.000 13.37985 2215 PHE A N 1
ATOM 1244 C CA . PHE A 1 153 ? 1.41004 -8.97085 19.39029 1.000 15.54463 2215 PHE A CA 1
ATOM 1245 C C . PHE A 1 153 ? 0.34263 -7.94475 19.03171 1.000 17.62429 2215 PHE A C 1
ATOM 1246 O O . PHE A 1 153 ? -0.65194 -8.29670 18.38786 1.000 16.37064 2215 PHE A O 1
ATOM 1254 N N . ILE A 1 154 ? 0.52386 -6.68565 19.40700 1.000 12.86228 2216 ILE A N 1
ATOM 1255 C CA . ILE A 1 154 ? -0.49002 -5.67459 19.13067 1.000 11.50630 2216 ILE A CA 1
ATOM 1256 C C . ILE A 1 154 ? -0.35055 -5.19457 17.68978 1.000 14.45802 2216 ILE A C 1
ATOM 1257 O O . ILE A 1 154 ? 0.74476 -4.84058 17.23425 1.000 13.31814 2216 ILE A O 1
ATOM 1262 N N . ASN A 1 155 ? -1.45633 -5.18067 16.96774 1.000 10.31280 2217 ASN A N 1
ATOM 1263 C CA . ASN A 1 155 ? -1.41583 -4.88765 15.54282 1.000 11.76833 2217 ASN A CA 1
ATOM 1264 C C . ASN A 1 155 ? -1.52958 -3.39332 15.24707 1.000 12.09586 2217 ASN A C 1
ATOM 1265 O O . ASN A 1 155 ? -1.86229 -2.57104 16.10453 1.000 14.24189 2217 ASN A O 1
ATOM 1270 N N . HIS A 1 156 ? -1.22930 -3.05426 13.99655 1.000 11.06347 2218 HIS A N 1
ATOM 1271 C CA . HIS A 1 156 ? -1.36615 -1.69527 13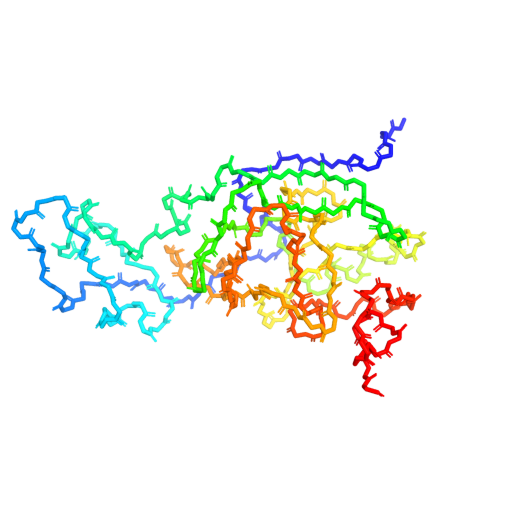.49135 1.000 12.31996 2218 HIS A CA 1
ATOM 1272 C C . HIS A 1 156 ? -2.80858 -1.41379 13.09214 1.000 12.75377 2218 HIS A C 1
ATOM 1273 O O . HIS A 1 156 ? -3.51874 -2.29508 12.59240 1.000 13.76347 2218 HIS A O 1
ATOM 1280 N N . SER A 1 157 ? -3.22464 -0.15680 13.26624 1.000 13.72647 2219 SER A N 1
ATOM 1281 C CA . SER A 1 157 ? -4.47085 0.30857 12.67162 1.000 14.29897 2219 SER A CA 1
ATOM 1282 C C . SER A 1 157 ? -4.31784 1.72888 12.14977 1.000 11.16025 2219 SER A C 1
ATOM 1283 O O . SER A 1 157 ? -3.65269 2.56854 12.76492 1.000 17.61055 2219 SER A O 1
ATOM 1286 N N . CYS A 1 158 ? -4.96013 1.99397 11.01544 1.000 13.49269 2220 CYS A N 1
ATOM 1287 C CA . CYS A 1 158 ? -5.00253 3.35066 10.50213 1.000 10.86231 2220 CYS A CA 1
ATOM 1288 C C . CYS A 1 158 ? -5.96408 4.24052 11.28004 1.000 16.20245 2220 CYS A C 1
ATOM 1289 O O . CYS A 1 158 ? -5.96620 5.45969 11.06758 1.000 15.10608 2220 CYS A O 1
ATOM 1292 N N . ASP A 1 159 ? -6.76349 3.66382 12.18217 1.000 18.52132 2221 ASP A N 1
ATOM 1293 C CA . ASP A 1 159 ? -7.64780 4.40601 13.07893 1.000 15.85300 2221 ASP A CA 1
ATOM 1294 C C . ASP A 1 159 ? -7.43344 3.80275 14.46282 1.000 14.70447 2221 ASP A C 1
ATOM 1295 O O . ASP A 1 159 ? -8.25608 3.01679 14.94226 1.000 16.47148 2221 ASP A O 1
ATOM 1300 N N . PRO A 1 160 ? -6.32244 4.12986 15.11296 1.000 14.75500 2222 PRO A N 1
ATOM 1301 C CA . PRO A 1 160 ? -5.92366 3.40008 16.32543 1.000 11.61733 2222 PRO A CA 1
ATOM 1302 C C . PRO A 1 160 ? -6.75912 3.76131 17.54766 1.000 17.39220 2222 PRO A C 1
ATOM 1303 O O . PRO A 1 160 ? -7.30795 4.85770 17.67053 1.000 16.29562 2222 PRO A O 1
ATOM 1307 N N . ASN A 1 161 ? -6.81162 2.82504 18.49583 1.000 15.16226 2223 ASN A N 1
ATOM 1308 C CA . ASN A 1 161 ? -7.44238 3.11089 19.77580 1.000 17.56989 2223 ASN A CA 1
ATOM 1309 C C . ASN A 1 161 ? -6.44625 3.24971 20.92040 1.000 16.02836 2223 ASN A C 1
ATOM 1310 O O . ASN A 1 161 ? -6.86192 3.59037 22.03360 1.000 14.92707 2223 ASN A O 1
ATOM 1315 N N . CYS A 1 162 ? -5.14527 3.04460 20.67341 1.000 13.93912 2224 CYS A N 1
ATOM 1316 C CA . CYS A 1 162 ? -4.09899 3.21368 21.68463 1.000 12.15876 2224 CYS A CA 1
ATOM 1317 C C . CYS A 1 162 ? -2.93795 3.98628 21.07164 1.000 15.51901 2224 CYS A C 1
ATOM 1318 O O . CYS A 1 162 ? -2.84382 4.12608 19.84779 1.000 12.39847 2224 CYS A O 1
ATOM 1321 N N . GLU A 1 163 ? -2.06400 4.50450 21.93591 1.000 12.71907 2225 GLU A N 1
ATOM 1322 C CA . GLU A 1 163 ? -0.84459 5.18393 21.51702 1.000 12.94399 2225 GLU A CA 1
ATOM 1323 C C . GLU A 1 163 ? 0.30390 4.75420 22.41670 1.000 13.80120 2225 GLU A C 1
ATOM 1324 O O . GLU A 1 163 ? 0.09480 4.21417 23.50655 1.000 14.81822 2225 GLU A O 1
ATOM 1330 N N . MET A 1 164 ? 1.52844 5.00450 21.95488 1.000 13.79209 2226 MET A N 1
ATOM 1331 C CA . MET A 1 164 ? 2.70790 4.87981 22.80001 1.000 12.84777 2226 MET A CA 1
ATOM 1332 C C . MET A 1 164 ? 3.08177 6.23526 23.37968 1.000 13.22168 2226 MET A C 1
ATOM 1333 O O . MET A 1 164 ? 2.90484 7.26887 22.73588 1.000 14.22707 2226 MET A O 1
ATOM 1338 N N . GLN A 1 165 ? 3.59968 6.21750 24.60891 1.000 11.26951 2227 GLN A N 1
ATOM 1339 C CA . GLN A 1 165 ? 4.15114 7.40113 25.26271 1.000 15.10819 2227 GLN A CA 1
ATOM 1340 C C . GLN A 1 165 ? 5.52028 7.06549 25.83662 1.000 17.08193 2227 GLN A C 1
ATOM 1341 O O . GLN A 1 165 ? 5.70493 5.98900 26.41503 1.000 14.51274 2227 GLN A O 1
ATOM 1347 N N . LYS A 1 166 ? 6.48244 7.98029 25.66330 1.000 14.93427 2228 LYS A N 1
ATOM 1348 C CA . LYS A 1 166 ? 7.83296 7.81682 26.19305 1.000 13.24734 2228 LYS A CA 1
ATOM 1349 C C . LYS A 1 166 ? 7.92193 8.54840 27.52692 1.000 15.41340 2228 LYS A C 1
ATOM 1350 O O . LYS A 1 166 ? 7.64137 9.75173 27.59136 1.000 14.43717 2228 LYS A O 1
ATOM 1356 N N . TRP A 1 167 ? 8.32315 7.83048 28.58402 1.000 11.41874 2229 TRP A N 1
ATOM 1357 C CA . TRP A 1 167 ? 8.41752 8.38502 29.92815 1.000 12.02411 2229 TRP A CA 1
ATOM 1358 C C . TRP A 1 167 ? 9.81949 8.20796 30.49565 1.000 12.80627 2229 TRP A C 1
ATOM 1359 O O . TRP A 1 167 ? 10.46889 7.17818 30.27589 1.000 13.23714 2229 TRP A O 1
ATOM 1370 N N . SER A 1 168 ? 10.27148 9.21246 31.25010 1.000 12.87813 2230 SER A N 1
ATOM 1371 C CA . SER A 1 168 ? 11.48139 9.09039 32.04895 1.000 15.54775 2230 SER A CA 1
ATOM 1372 C C . SER A 1 168 ? 11.12033 8.43044 33.37397 1.000 14.81901 2230 SER A C 1
ATOM 1373 O O . SER A 1 168 ? 10.23682 8.90974 34.08935 1.000 15.93919 2230 SER A O 1
ATOM 1376 N N . VAL A 1 169 ? 11.77983 7.31833 33.68298 1.000 11.49594 2231 VAL A N 1
ATOM 1377 C CA . VAL A 1 169 ? 11.45355 6.49145 34.84460 1.000 16.68275 2231 VAL A CA 1
ATOM 1378 C C . VAL A 1 169 ? 12.77308 6.08268 35.47880 1.000 12.42191 2231 VAL A C 1
ATOM 1379 O O . VAL A 1 169 ? 13.51431 5.28797 34.89798 1.000 13.22091 2231 VAL A O 1
ATOM 1383 N N . ASN A 1 170 ? 13.07607 6.62085 36.66528 1.000 13.62128 2232 ASN A N 1
ATOM 1384 C CA . ASN A 1 170 ? 14.29252 6.24650 37.38765 1.000 15.30312 2232 ASN A CA 1
ATOM 1385 C C . ASN A 1 170 ? 15.54370 6.49656 36.54073 1.000 13.67791 2232 ASN A C 1
ATOM 1386 O O . ASN A 1 170 ? 16.52005 5.74636 36.60793 1.000 17.22381 2232 ASN A O 1
ATOM 1391 N N . GLY A 1 171 ? 15.52192 7.54763 35.71970 1.000 14.10672 2233 GLY A N 1
ATOM 1392 C CA . GLY A 1 171 ? 16.67446 7.91305 34.92002 1.000 13.55521 2233 GLY A CA 1
ATOM 1393 C C . GLY A 1 171 ? 16.75557 7.25558 33.55464 1.000 15.18376 2233 GLY A C 1
ATOM 1394 O O . GLY A 1 171 ? 17.75566 7.44704 32.84651 1.000 15.32997 2233 GLY A O 1
ATOM 1395 N N . VAL A 1 172 ? 15.75704 6.47925 33.16256 1.000 12.18537 2234 VAL A N 1
ATOM 1396 C CA . VAL A 1 172 ? 15.79479 5.78995 31.87618 1.000 14.97994 2234 VAL A CA 1
ATOM 1397 C C . VAL A 1 172 ? 14.46772 5.97394 31.15175 1.000 12.41577 2234 VAL A C 1
ATOM 1398 O O . VAL A 1 172 ? 13.39915 6.03277 31.76911 1.000 12.45273 2234 VAL A O 1
ATOM 1402 N N . TYR A 1 173 ? 14.53017 6.07118 29.81715 1.000 13.83815 2235 TYR A N 1
ATOM 1403 C CA . TYR A 1 173 ? 13.31201 6.16275 29.02863 1.000 13.12772 2235 TYR A CA 1
ATOM 1404 C C . TYR A 1 173 ? 12.68858 4.78282 28.87086 1.000 11.44181 2235 TYR A C 1
ATOM 1405 O O . TYR A 1 173 ? 13.38310 3.80951 28.56426 1.000 13.61789 2235 TYR A O 1
ATOM 1414 N N . ARG A 1 174 ? 11.38267 4.69671 29.11047 1.000 11.21931 2236 ARG A N 1
ATOM 1415 C CA . ARG A 1 174 ? 10.62177 3.47532 28.89910 1.000 15.03637 2236 ARG A CA 1
ATOM 1416 C C . ARG A 1 174 ? 9.35003 3.83709 28.14471 1.000 13.69618 2236 ARG A C 1
ATOM 1417 O O . ARG A 1 174 ? 8.90420 4.98640 28.17554 1.000 13.65261 2236 ARG A O 1
ATOM 1425 N N . ILE A 1 175 ? 8.79652 2.87243 27.41576 1.000 14.72265 2237 ILE A N 1
ATOM 1426 C CA . ILE A 1 175 ? 7.65932 3.12083 26.53658 1.000 9.89332 2237 ILE A CA 1
ATOM 1427 C C . ILE A 1 175 ? 6.43468 2.40229 27.08163 1.000 13.26432 2237 ILE A C 1
ATOM 1428 O O . ILE A 1 175 ? 6.45914 1.17858 27.25780 1.000 13.55332 2237 ILE A O 1
ATOM 1433 N N . GLY A 1 176 ? 5.34893 3.14625 27.28120 1.000 10.94379 2238 GLY A N 1
ATOM 1434 C CA . GLY A 1 176 ? 4.07614 2.57670 27.69422 1.000 10.32515 2238 GLY A CA 1
ATOM 1435 C C . GLY A 1 176 ? 3.01136 2.70940 26.61971 1.000 15.84777 2238 GLY A C 1
ATOM 1436 O O . GLY A 1 176 ? 3.01302 3.66397 25.83445 1.000 13.34863 2238 GLY A O 1
ATOM 1437 N N . LEU A 1 177 ? 2.09355 1.73997 26.59142 1.000 12.14990 2239 LEU A N 1
ATOM 1438 C CA . LEU A 1 177 ? 0.89906 1.80188 25.75744 1.000 15.52020 2239 LEU A CA 1
ATOM 1439 C C . LEU A 1 177 ? -0.25588 2.37764 26.57060 1.000 15.50072 2239 LEU A C 1
ATOM 1440 O O . LEU A 1 177 ? -0.53584 1.90168 27.67858 1.000 15.21095 2239 LEU A O 1
ATOM 1445 N N . TYR A 1 178 ? -0.91049 3.40948 26.02569 1.000 13.59098 2240 TYR A N 1
ATOM 1446 C CA . TYR A 1 178 ? -2.01094 4.10301 26.69435 1.000 13.46216 2240 TYR A CA 1
ATOM 1447 C C . TYR A 1 178 ? -3.22814 4.18914 25.78384 1.000 14.20212 2240 TYR A C 1
ATOM 1448 O O . TYR A 1 178 ? -3.10250 4.37250 24.56927 1.000 14.64775 2240 TYR A O 1
ATOM 1457 N N . ALA A 1 179 ? -4.41177 4.07466 26.38223 1.000 14.63611 2241 ALA A N 1
ATOM 1458 C CA . ALA A 1 179 ? -5.64841 4.15060 25.62092 1.000 14.53356 2241 ALA A CA 1
ATOM 1459 C C . ALA A 1 179 ? -5.86123 5.55453 25.06675 1.000 14.82458 2241 ALA A C 1
ATOM 1460 O O . ALA A 1 179 ? -5.64630 6.55211 25.76387 1.000 14.29469 2241 ALA A O 1
ATOM 1462 N N . LEU A 1 180 ? -6.25325 5.63265 23.78728 1.000 14.09480 2242 LEU A N 1
ATOM 1463 C CA . LEU A 1 180 ? -6.65454 6.89945 23.18897 1.000 12.88233 2242 LEU A CA 1
ATOM 1464 C C . LEU A 1 180 ? -8.12432 7.21223 23.42221 1.000 17.98273 2242 LEU A C 1
ATOM 1465 O O . LEU A 1 180 ? -8.51581 8.38426 23.37490 1.000 20.59028 2242 LEU A O 1
ATOM 1470 N N . LYS A 1 181 ? -8.93847 6.19336 23.67030 1.000 17.64646 2243 LYS A N 1
ATOM 1471 C CA . LYS A 1 181 ? -10.37888 6.36464 23.78868 1.000 16.74474 2243 LYS A CA 1
ATOM 1472 C C . LYS A 1 181 ? -10.92556 5.22408 24.63257 1.000 19.76167 2243 LYS A C 1
ATOM 1473 O O . LYS A 1 181 ? -10.24710 4.21833 24.85675 1.000 17.43249 2243 LYS A O 1
ATOM 1479 N N . ASP A 1 182 ? -12.16206 5.39721 25.10509 1.000 19.72141 2244 ASP A N 1
ATOM 1480 C CA . ASP A 1 182 ? -12.85406 4.31086 25.78431 1.000 20.11348 2244 ASP A CA 1
ATOM 1481 C C . ASP A 1 182 ? -12.99558 3.12626 24.83827 1.000 23.41447 2244 ASP A C 1
ATOM 1482 O O . ASP A 1 182 ? -13.23054 3.29558 23.63861 1.000 24.23764 2244 ASP A O 1
ATOM 1487 N N . MET A 1 183 ? -12.86464 1.91879 25.38749 1.000 20.77586 2245 MET A N 1
ATOM 1488 C CA . MET A 1 183 ? -12.93076 0.68127 24.61779 1.000 18.80033 2245 MET A CA 1
ATOM 1489 C C . MET A 1 183 ? -13.79025 -0.30719 25.39187 1.000 22.87969 2245 MET A C 1
ATOM 1490 O O . MET A 1 183 ? -13.50680 -0.57699 26.57238 1.000 18.37527 2245 MET A O 1
ATOM 1495 N N . PRO A 1 184 ? -14.82198 -0.87108 24.77993 1.000 20.06849 2246 PRO A N 1
ATOM 1496 C CA . PRO A 1 184 ? -15.61943 -1.87816 25.47918 1.000 25.65757 2246 PRO A CA 1
ATOM 1497 C C . PRO A 1 184 ? -14.88124 -3.20377 25.56146 1.000 23.03313 2246 PRO A C 1
ATOM 1498 O O . PRO A 1 184 ? -13.90240 -3.45207 24.85107 1.000 18.20436 2246 PRO A O 1
ATOM 1502 N N . ALA A 1 185 ? -15.36272 -4.05388 26.46829 1.000 18.20573 2247 ALA A N 1
ATOM 1503 C CA . ALA A 1 185 ? -14.86544 -5.41917 26.56909 1.000 16.76956 2247 ALA A CA 1
ATOM 1504 C C . ALA A 1 185 ? -14.79935 -6.08444 25.19972 1.000 21.25424 2247 ALA A C 1
ATOM 1505 O O . ALA A 1 185 ? -15.70397 -5.93339 24.37563 1.000 23.45281 2247 ALA A O 1
ATOM 1507 N N . GLY A 1 186 ? -13.71258 -6.83002 24.96551 1.000 19.53515 2248 GLY A N 1
ATOM 1508 C CA . GLY A 1 186 ? -13.51218 -7.56706 23.73523 1.000 23.65052 2248 GLY A CA 1
ATOM 1509 C C . GLY A 1 186 ? -12.71731 -6.85048 22.65645 1.000 23.10019 2248 GLY A C 1
ATOM 1510 O O . GLY A 1 186 ? -12.39939 -7.47127 21.63633 1.000 23.77296 2248 GLY A O 1
ATOM 1511 N N . THR A 1 187 ? -12.36693 -5.58026 22.85401 1.000 18.46428 2249 THR A N 1
ATOM 1512 C CA . THR A 1 187 ? -11.77746 -4.77451 21.78696 1.000 17.20864 2249 THR A CA 1
ATOM 1513 C C . THR A 1 187 ? -10.33016 -5.18854 21.51870 1.000 18.01389 2249 THR A C 1
ATOM 1514 O O . THR A 1 187 ? -9.55820 -5.40160 22.45624 1.000 17.11782 2249 THR A O 1
ATOM 1518 N N . GLU A 1 188 ? -9.97230 -5.32646 20.23756 1.000 16.13813 2250 GLU A N 1
ATOM 1519 C CA . GLU A 1 188 ? -8.57292 -5.52070 19.86136 1.000 12.59547 2250 GLU A CA 1
ATOM 1520 C C . GLU A 1 188 ? -7.81381 -4.21319 20.03003 1.000 17.36002 2250 GLU A C 1
ATOM 1521 O O . GLU A 1 188 ? -8.22731 -3.17530 19.50133 1.000 15.94923 2250 GLU A O 1
ATOM 1527 N N . LEU A 1 189 ? -6.70616 -4.26266 20.77141 1.000 17.04189 2251 LEU A N 1
ATOM 1528 C CA . LEU A 1 189 ? -5.84901 -3.09245 20.91501 1.000 15.22259 2251 LEU A CA 1
ATOM 1529 C C . LEU A 1 189 ? -5.07425 -2.84820 19.62951 1.000 16.15743 2251 LEU A C 1
ATOM 1530 O O . LEU A 1 189 ? -4.57759 -3.78738 19.00025 1.000 15.20897 2251 LEU A O 1
ATOM 1535 N N . THR A 1 190 ? -4.97816 -1.57753 19.23330 1.000 13.44600 2252 THR A N 1
ATOM 1536 C CA . THR A 1 190 ? -4.22717 -1.20116 18.04107 1.000 12.20303 2252 THR A CA 1
ATOM 1537 C C . THR A 1 190 ? -3.52256 0.12503 18.28348 1.000 13.78532 2252 THR A C 1
ATOM 1538 O O . THR A 1 190 ? -3.99201 0.94958 19.06950 1.000 14.12997 2252 THR A O 1
ATOM 1542 N N . TYR A 1 191 ? -2.39992 0.33355 17.58936 1.000 12.21995 2253 TYR A N 1
ATOM 1543 C CA . TYR A 1 191 ? -1.77028 1.65171 17.54052 1.000 14.72603 2253 TYR A CA 1
ATOM 1544 C C . TYR A 1 191 ? -1.26499 1.90396 16.12390 1.000 11.50691 2253 TYR A C 1
ATOM 1545 O O . TYR A 1 191 ? -1.21366 0.99580 15.28656 1.000 12.55539 2253 TYR A O 1
ATOM 1554 N N . ASP A 1 192 ? -0.88947 3.15479 15.85869 1.000 11.95691 2254 ASP A N 1
ATOM 1555 C CA . ASP A 1 192 ? -0.51800 3.58820 14.51190 1.000 11.88685 2254 ASP A CA 1
ATOM 1556 C C . ASP A 1 192 ? 0.98984 3.41515 14.33331 1.000 13.05302 2254 ASP A C 1
ATOM 1557 O O . ASP A 1 192 ? 1.77938 4.19990 14.86491 1.000 13.50669 2254 ASP A O 1
ATOM 1562 N N . TYR A 1 193 ? 1.39345 2.38932 13.57705 1.000 11.05713 2255 TYR A N 1
ATOM 1563 C CA . TYR A 1 193 ? 2.82346 2.14007 13.38714 1.000 12.71268 2255 TYR A CA 1
ATOM 1564 C C . TYR A 1 193 ? 3.51718 3.31342 12.71733 1.000 16.76233 2255 TYR A C 1
ATOM 1565 O O . TYR A 1 193 ? 4.72830 3.48873 12.87578 1.000 14.65217 2255 TYR A O 1
ATOM 1574 N N . ASN A 1 194 ? 2.78674 4.08631 11.91247 1.000 16.90173 2256 ASN A N 1
ATOM 1575 C CA . ASN A 1 194 ? 3.40158 5.22634 11.25336 1.000 16.48924 2256 ASN A CA 1
ATOM 1576 C C . ASN A 1 194 ? 3.94565 6.21954 12.27388 1.000 19.05826 2256 ASN A C 1
ATOM 1577 O O . ASN A 1 194 ? 4.99887 6.82909 12.05334 1.000 20.22964 2256 ASN A O 1
ATOM 1582 N N . PHE A 1 195 ? 3.24858 6.37582 13.40376 1.000 13.94642 2257 PHE A N 1
ATOM 1583 C CA . PHE A 1 195 ? 3.65367 7.29225 14.46973 1.000 14.61368 2257 PHE A CA 1
ATOM 1584 C C . PHE A 1 195 ? 4.70354 6.68691 15.39866 1.000 18.45840 2257 PHE A C 1
ATOM 1585 O O . PHE A 1 195 ? 5.62704 7.38252 15.83312 1.000 22.24064 2257 PHE A O 1
ATOM 1593 N N . HIS A 1 196 ? 4.57773 5.40480 15.73412 1.000 13.33023 2258 HIS A N 1
ATOM 1594 C CA . HIS A 1 196 ? 5.30224 4.85674 16.87112 1.000 15.14279 2258 HIS A CA 1
ATOM 1595 C C . HIS A 1 196 ? 6.33651 3.80398 16.51120 1.000 17.84632 2258 HIS A C 1
ATOM 1596 O O . HIS A 1 196 ? 7.17473 3.48113 17.36061 1.000 16.96252 2258 HIS A O 1
ATOM 1603 N N . SER A 1 197 ? 6.30034 3.25836 15.29238 1.000 14.49348 2259 SER A N 1
ATOM 1604 C CA . SER A 1 197 ? 7.14225 2.12511 14.94593 1.000 16.61977 2259 SER A CA 1
ATOM 1605 C C . SER A 1 197 ? 8.30157 2.54847 14.05228 1.000 17.21217 2259 SER A C 1
ATOM 1606 O O . SER A 1 197 ? 8.22184 3.54177 13.32490 1.000 18.29056 2259 SER A O 1
ATOM 1609 N N . PHE A 1 198 ? 9.38196 1.77714 14.12824 1.000 14.40042 2260 PHE A N 1
ATOM 1610 C CA . PHE A 1 198 ? 10.55315 2.00402 13.29299 1.000 13.00910 2260 PHE A CA 1
ATOM 1611 C C . PHE A 1 198 ? 10.27339 1.58450 11.85728 1.000 15.18341 2260 PHE A C 1
ATOM 1612 O O . PHE A 1 198 ? 9.66600 0.54236 11.60690 1.000 15.12981 2260 PHE A O 1
ATOM 1620 N N . ASN A 1 199 ? 10.73439 2.39339 10.90781 1.000 14.42885 2261 ASN A N 1
ATOM 1621 C CA . ASN A 1 199 ? 10.56167 2.03964 9.50354 1.000 14.71834 2261 ASN A CA 1
ATOM 1622 C C . ASN A 1 199 ? 11.50936 0.90875 9.11321 1.000 15.45103 2261 ASN A C 1
ATOM 1623 O O . ASN A 1 199 ? 12.67536 1.15648 8.78050 1.000 15.22342 2261 ASN A O 1
ATOM 1628 N N . VAL A 1 200 ? 11.02229 -0.33769 9.16860 1.000 15.42955 2262 VAL A N 1
ATOM 1629 C CA . VAL A 1 200 ? 11.84094 -1.50056 8.82643 1.000 15.26997 2262 VAL A CA 1
ATOM 1630 C C . VAL A 1 200 ? 11.94607 -1.70541 7.32481 1.000 12.56848 2262 VAL A C 1
ATOM 1631 O O . VAL A 1 200 ? 12.56430 -2.68483 6.88669 1.000 18.14586 2262 VAL A O 1
ATOM 1635 N N . GLU A 1 201 ? 11.36655 -0.80901 6.53086 1.000 17.08395 2263 GLU A N 1
ATOM 1636 C CA . GLU A 1 201 ? 11.45541 -0.86463 5.07321 1.000 16.78872 2263 GLU A CA 1
ATOM 1637 C C . GLU A 1 201 ? 10.94466 -2.20489 4.54592 1.000 19.47734 2263 GLU A C 1
ATOM 1638 O O . GLU A 1 201 ? 11.57215 -2.85961 3.71166 1.000 21.48082 2263 GLU A O 1
ATOM 1644 N N . LYS A 1 202 ? 9.79015 -2.61641 5.05979 1.000 17.97463 2264 LYS A N 1
ATOM 1645 C CA . LYS A 1 202 ? 9.08801 -3.80036 4.60091 1.000 16.84326 2264 LYS A CA 1
ATOM 1646 C C . LYS A 1 202 ? 7.69799 -3.39023 4.14596 1.000 21.25214 2264 LYS A C 1
ATOM 1647 O O . LYS A 1 202 ? 7.11190 -2.43053 4.65919 1.000 18.74057 2264 LYS A O 1
ATOM 1653 N N . GLN A 1 203 ? 7.18082 -4.13517 3.17959 1.000 18.35836 2265 GLN A N 1
ATOM 1654 C CA . GLN A 1 203 ? 5.96961 -3.77515 2.45208 1.000 14.39105 2265 GLN A CA 1
ATOM 1655 C C . GLN A 1 203 ? 4.89884 -4.81647 2.75260 1.000 13.70846 2265 GLN A C 1
ATOM 1656 O O . GLN A 1 203 ? 5.01860 -5.97226 2.32814 1.000 16.56257 2265 GLN A O 1
ATOM 1662 N N . GLN A 1 204 ? 3.84665 -4.41030 3.46853 1.000 14.18917 2266 GLN A N 1
ATOM 1663 C CA . GLN A 1 204 ? 2.83539 -5.34055 3.95392 1.000 12.50446 2266 GLN A CA 1
ATOM 1664 C C . GLN A 1 204 ? 1.46031 -4.70291 3.86533 1.000 15.40755 2266 GLN A C 1
ATOM 1665 O O . GLN A 1 204 ? 1.29366 -3.53752 4.23120 1.000 14.87193 2266 GLN A O 1
ATOM 1671 N N . LEU A 1 205 ? 0.48299 -5.47113 3.36643 1.000 17.29645 2267 LEU A N 1
ATOM 1672 C CA . LEU A 1 205 ? -0.89769 -4.99662 3.30242 1.000 17.75763 2267 LEU A CA 1
ATOM 1673 C C . LEU A 1 205 ? -1.43442 -4.70745 4.70044 1.000 16.35824 2267 LEU A C 1
ATOM 1674 O O . LEU A 1 205 ? -1.18874 -5.45994 5.64776 1.000 18.88132 2267 LEU A O 1
ATOM 1679 N N . CYS A 1 206 ? -2.18909 -3.61944 4.82344 1.000 12.76262 2268 CYS A N 1
ATOM 1680 C CA . CYS A 1 206 ? -2.91717 -3.34126 6.05175 1.000 14.57979 2268 CYS A CA 1
ATOM 1681 C C . CYS A 1 206 ? -4.32472 -3.90592 5.95095 1.000 17.53811 2268 CYS A C 1
ATOM 1682 O O . CYS A 1 206 ? -5.04934 -3.62187 4.98861 1.000 16.17167 2268 CYS A O 1
ATOM 1685 N N . LYS A 1 207 ? -4.71570 -4.69349 6.94576 1.000 12.57391 2269 LYS A N 1
ATOM 1686 C CA . LYS A 1 207 ? -6.06753 -5.22764 7.02719 1.000 15.26947 2269 LYS A CA 1
ATOM 1687 C C . LYS A 1 207 ? -6.82490 -4.65034 8.22039 1.000 16.18755 2269 LYS A C 1
ATOM 1688 O O . LYS A 1 207 ? -7.66336 -5.32427 8.82217 1.000 16.63327 2269 LYS A O 1
ATOM 1694 N N . CYS A 1 208 ? -6.57037 -3.37159 8.54505 1.000 15.15958 2270 CYS A N 1
ATOM 1695 C CA . CYS A 1 208 ? -7.20943 -2.76366 9.71039 1.000 17.63133 2270 CYS A CA 1
ATOM 1696 C C . CYS A 1 208 ? -8.71879 -2.62314 9.54293 1.000 16.74861 2270 CYS A C 1
ATOM 1697 O O . CYS A 1 208 ? -9.43372 -2.55603 10.54813 1.000 18.90187 2270 CYS A O 1
ATOM 1700 N N . GLY A 1 209 ? -9.22152 -2.58640 8.30520 1.000 17.01438 2271 GLY A N 1
ATOM 1701 C CA . GLY A 1 209 ? -10.65164 -2.61630 8.06908 1.000 16.35761 2271 GLY A CA 1
ATOM 1702 C C . GLY A 1 209 ? -11.34943 -1.27516 8.00432 1.000 19.48155 2271 GLY A C 1
ATOM 1703 O O . GLY A 1 209 ? -12.55565 -1.24058 7.72160 1.000 19.11326 2271 GLY A O 1
ATOM 1704 N N . PHE A 1 210 ? -10.64794 -0.17514 8.25711 1.000 16.15282 2272 PHE A N 1
ATOM 1705 C CA . PHE A 1 210 ? -11.27350 1.13548 8.29728 1.000 18.70948 2272 PHE A CA 1
ATOM 1706 C C . PHE A 1 210 ? -11.35203 1.76453 6.91212 1.000 21.54442 2272 PHE A C 1
ATOM 1707 O O . PHE A 1 210 ? -10.53743 1.48619 6.02934 1.000 19.89527 2272 PHE A O 1
ATOM 1715 N N . GLU A 1 211 ? -12.34866 2.63381 6.73839 1.000 18.36483 2273 GLU A N 1
ATOM 1716 C CA . GLU A 1 211 ? -12.51792 3.32377 5.46387 1.000 23.10554 2273 GLU A CA 1
ATOM 1717 C C . GLU A 1 211 ? -11.31428 4.19334 5.14033 1.000 23.72926 2273 GLU A C 1
ATOM 1718 O O . GLU A 1 211 ? -10.98125 4.38024 3.96404 1.000 26.32402 2273 GLU A O 1
ATOM 1724 N N . LYS A 1 212 ? -10.63898 4.71435 6.16359 1.000 18.47979 2274 LYS A N 1
ATOM 1725 C CA . LYS A 1 212 ? -9.47598 5.57023 5.97695 1.000 18.56319 2274 LYS A CA 1
ATOM 1726 C C . LYS A 1 212 ? -8.17809 4.78834 5.83574 1.000 15.06232 2274 LYS A C 1
ATOM 1727 O O . LYS A 1 212 ? -7.10596 5.40110 5.84126 1.000 17.97791 2274 LYS A O 1
ATOM 1733 N N . CYS A 1 213 ? -8.24581 3.46544 5.66904 1.000 16.18838 2275 CYS A N 1
ATOM 1734 C CA . CYS A 1 213 ? -7.02736 2.66439 5.62765 1.000 15.33822 2275 CYS A CA 1
ATOM 1735 C C . CYS A 1 213 ? -6.08915 3.15013 4.52891 1.000 22.67384 2275 CYS A C 1
ATOM 1736 O O . CYS A 1 213 ? -6.50937 3.43746 3.39983 1.000 21.82677 2275 CYS A O 1
ATOM 1739 N N . ARG A 1 214 ? -4.81157 3.25953 4.88149 1.000 19.16711 2276 ARG A N 1
ATOM 1740 C CA . ARG A 1 214 ? -3.76025 3.67113 3.96421 1.000 20.14256 2276 ARG A CA 1
ATOM 1741 C C . ARG A 1 214 ? -3.30768 2.55669 3.03500 1.000 20.17959 2276 ARG A C 1
ATOM 1742 O O . ARG A 1 214 ? -2.51784 2.82110 2.12101 1.000 21.96334 2276 ARG A O 1
ATOM 1750 N N . GLY A 1 215 ? -3.76955 1.32746 3.24626 1.000 18.17354 2277 GLY A N 1
ATOM 1751 C CA . GLY A 1 215 ? -3.45455 0.21027 2.37932 1.000 16.66525 2277 GLY A CA 1
ATOM 1752 C C . GLY A 1 215 ? -2.15994 -0.51513 2.70102 1.000 16.52276 2277 GLY A C 1
ATOM 1753 O O . GLY A 1 215 ? -2.05309 -1.71628 2.42764 1.000 14.24937 2277 GLY A O 1
ATOM 1754 N N . ILE A 1 216 ? -1.18656 0.17967 3.29494 1.000 15.83949 2278 ILE A N 1
ATOM 1755 C CA . ILE A 1 216 ? 0.12116 -0.37192 3.63417 1.000 14.76313 2278 ILE A CA 1
ATOM 1756 C C . ILE A 1 216 ? 0.41651 -0.05067 5.09063 1.000 11.44895 2278 ILE A C 1
ATOM 1757 O O . ILE A 1 216 ? 0.22198 1.08936 5.52821 1.000 16.64244 2278 ILE A O 1
ATOM 1762 N N . ILE A 1 217 ? 0.92231 -1.04108 5.82956 1.000 13.46435 2279 ILE A N 1
ATOM 1763 C CA . ILE A 1 217 ? 1.31713 -0.80342 7.21610 1.000 12.96180 2279 ILE A CA 1
ATOM 1764 C C . ILE A 1 217 ? 2.44343 0.21565 7.25000 1.000 15.56949 2279 ILE A C 1
ATOM 1765 O O . ILE A 1 217 ? 3.50703 0.01070 6.65116 1.000 13.52677 2279 ILE A O 1
ATOM 1770 N N . GLY A 1 218 ? 2.22753 1.31560 7.97316 1.000 16.70679 2280 GLY A N 1
ATOM 1771 C CA . GLY A 1 218 ? 3.20144 2.38094 8.01621 1.000 21.02261 2280 GLY A CA 1
ATOM 1772 C C . GLY A 1 218 ? 3.20476 3.29754 6.81556 1.000 24.70188 2280 GLY A C 1
ATOM 1773 O O . GLY A 1 218 ? 4.06535 4.18497 6.73469 1.000 26.02660 2280 GLY A O 1
ATOM 1774 N N . GLY A 1 219 ? 2.27661 3.11925 5.88005 1.000 24.04006 2281 GLY A N 1
ATOM 1775 C CA . GLY A 1 219 ? 2.29710 3.86845 4.64511 1.000 28.89531 2281 GLY A CA 1
ATOM 1776 C C . GLY A 1 219 ? 1.69983 5.25501 4.78346 1.000 32.60946 2281 GLY A C 1
ATOM 1777 O O . GLY A 1 219 ? 1.21130 5.66739 5.83550 1.000 31.84931 2281 GLY A O 1
ATOM 1778 N N . LYS A 1 220 ? 1.76087 5.99374 3.67972 1.000 45.56060 2282 LYS A N 1
ATOM 1779 C CA . LYS A 1 220 ? 1.13452 7.30114 3.59272 1.000 45.18204 2282 LYS A CA 1
ATOM 1780 C C . LYS A 1 220 ? -0.28469 7.16292 3.04603 1.000 43.51730 2282 LYS A C 1
ATOM 1781 O O . LYS A 1 220 ? -0.68555 6.11116 2.54224 1.000 34.38370 2282 LYS A O 1
ATOM 1783 N N . SER A 1 221 ? -1.04500 8.24991 3.15323 1.000 46.76957 2283 SER A N 1
ATOM 1784 C CA . SER A 1 221 ? -2.45307 8.28173 2.75945 1.000 48.90301 2283 SER A CA 1
ATOM 1785 C C . SER A 1 221 ? -2.67135 7.90704 1.29464 1.000 48.66399 2283 SER A C 1
ATOM 1786 O O . SER A 1 221 ? -1.78240 8.07572 0.46166 1.000 47.55472 2283 SER A O 1
#

InterPro domains:
  IPR001025 Bromo adjacent homology (BAH) domain [PF01426] (2663-2797)
  IPR001025 Bromo adjacent homology (BAH) domain [PS51038] (2661-2798)
  IPR001025 Bromo adjacent homology (BAH) domain [SM00439] (2661-2798)
  IPR001214 SET domain [PF00856] (2156-2261)
  IPR001214 SET domain [PS50280] (2145-2261)
  IPR001214 SET domain [SM00317] (2145-2267)
  IPR001487 Bromodomain [PF00439] (2461-2535)
  IPR001487 Bromodomain [PS50014] (2463-2533)
  IPR001487 Bromodomain [SM00297] (2442-2552)
  IPR001965 Zinc finger, PHD-type [SM00249] (2587-2629)
  IPR003616 Post-SET domain [PS50868] (2269-2285)
  IPR006560 AWS domain [PF17907] (2103-2141)
  IPR006560 AWS domain [PS51215] (2091-2142)
  IPR006560 AWS domain [SM00570] (2091-2143)
  IPR011011 Zinc finger, FYVE/PHD-type [SSF57903] (2576-2640)
  IPR013083 Zinc finger, RING/FYVE/PHD-type [G3DSA:3.30.40.10] (2576-2644)
  IPR017956 AT hook, DNA-binding motif [SM00384] (825-837)
  IPR017956 AT hook, DNA-binding motif [SM00384] (887-899)
  IPR017956 AT hook, DNA-binding motif [SM00384] (1347-1359)
  IPR017956 AT hook, DNA-binding motif [SM00384] (1847-1859)

Secondary structure (DSSP, 8-state):
-PPTT--EE-SSPEESS---B-S------S----SSTTS-BS-TT-TTGGGTBPPPTTT-TTGGGBSS-TTTTT---S-EEEEE-TTSSEEEEESS-B-TT-EEEE---EEEEHHHHHHHHHHTGGG-SS--EEEEETTEEEE-SSEE-GGGGPEE-SS-SEEEEEEEETTEEEEEEEESS-B-TTPBPEE-HHHHB-------B-----TT--SBTT---

B-factor: mean 20.43, std 8.08, range [9.16, 58.03]